Protein 5Y2D (pdb70)

CATH classification: 2.40.10.10 (+1 more: 2.40.10.10)

Secondary structure (DSSP, 8-state):
----S--SSS----THHHHHHHHTTEEE----S-----EEEE-SSSSEEEE-HHHHTT-SSEEEBPSSSS--EEEEEEEEETTTTEEEEEE--SSPPP-----TTT--TT-EEEEEE-----EEEEEEEEEEE---EEEE-S---TTTTTSEEEETTS-EEEEEE-----EEEEEHHHHHHHHHHHHHSSS---B-------STTSTT----SS---EETTEE--SSSSSTTHHHHS-SS-EE--------EE--B----/---/-----/--SS------/--------/--SS-------

Sequence (297 aa):
ERVSVPSKDDTIYSYHDSIKDSIKAVVNISERMERALGSGVIISKDGYIVTNNHVIDGADKIKVTIPGSNKEYSATLVGTDSESDLAVIRITKDNLPTIKFSDSNDISVGDLVFAIGNPFGESVTQGIVSALNKENFIQTDASINPGNSGGALIDSRGGLVGINTAIIGIGFAIPSNMVKDTVTQLIKTGKIERGYLSVEKDSPAKKAGILVWDLITEVNGKKVKNTNELRNLIGSMLPNQRVTLKVKERAFTLTLAERKAAAAAAAAAAKAAAAAAAAAAAAAAAAAAAAAAAAAA

B-factor: mean 49.02, std 20.79, range [11.75, 105.93]

Organism: Helicobacter pylori (strain ATCC 700392 / 26695) (NCBI:txid85962)

Solvent-accessible surface area: 16530 Å² total; per-residue (Å²): 217,88,98,103,83,60,107,140,146,74,79,110,144,75,68,129,83,47,7,41,112,8,8,32,0,0,0,2,0,34,126,106,199,67,174,22,39,2,0,0,0,0,32,30,31,101,0,6,0,1,0,0,5,78,3,15,98,80,36,114,89,21,36,0,17,13,45,53,92,90,93,64,11,94,17,77,67,42,9,46,37,41,89,9,29,9,3,3,0,81,0,112,70,89,120,10,47,53,25,72,149,2,59,19,84,99,7,62,98,40,40,43,0,6,0,0,0,1,50,53,69,76,32,60,29,84,4,69,0,32,35,71,55,121,74,29,68,1,43,0,72,0,65,28,52,87,17,0,0,0,0,0,0,1,18,47,126,4,0,7,0,0,0,0,5,16,112,143,117,105,3,41,0,1,10,8,40,47,2,51,100,20,8,90,55,10,88,82,55,60,50,19,28,26,5,36,66,55,52,72,101,75,60,14,22,64,152,40,43,94,70,73,179,87,56,36,86,18,7,53,68,58,90,18,106,44,74,31,86,39,154,47,28,8,21,74,36,106,20,72,55,73,6,44,30,19,24,170,71,109,75,19,57,8,35,120,57,147,121,131,70,65,107,144,79,80,56,86,101,50,143,82,84,20,75,92,107,144,169,99,109,64,73,83,95,156,72,59,114,101,79,81,70,92,62,52,135

Structure (mmCIF, N/CA/C/O backbone):
data_5Y2D
#
_entry.id   5Y2D
#
_cell.length_a   128.880
_cell.length_b   128.880
_cell.length_c   184.536
_cell.angle_alpha   90.000
_cell.angle_beta   90.000
_cell.angle_gamma   120.000
#
_symmetry.space_group_name_H-M   'H 3 2'
#
loop_
_entity.id
_entity.type
_entity.pdbx_description
1 polymer 'Periplasmic serine endoprotease DegP-like'
2 polymer UNK-UNK-UNK
3 polymer UNK-UNK-UNK-UNK-UNK
4 polymer UNK-UNK-K-UNK-UNK-UNK-UNK-UNK-UNK-UNK
5 polymer UNK-UNK-UNK-UNK-UNK-UNK-UNK-UNK
6 polymer UNK-UNK-UNK-UNK-UNK-UNK-UNK-UNK-UNK-UNK-UNK
#
loop_
_atom_site.group_PDB
_atom_site.id
_atom_site.type_symbol
_atom_site.label_atom_id
_atom_site.label_alt_id
_atom_site.label_comp_id
_atom_site.label_asym_id
_atom_site.label_entity_id
_atom_site.label_seq_id
_atom_site.pdbx_PDB_ins_code
_atom_site.Cartn_x
_atom_site.Cartn_y
_atom_site.Cartn_z
_atom_site.occupancy
_atom_site.B_iso_or_equiv
_atom_site.auth_seq_id
_atom_site.auth_comp_id
_atom_site.auth_asym_id
_atom_site.auth_atom_id
_atom_site.pdbx_PDB_model_num
ATOM 1 N N . GLU A 1 20 ? 69.63300 96.74200 54.82000 1.000 74.22490 30 GLU A N 1
ATOM 2 C CA . GLU A 1 20 ? 68.79700 96.49300 53.66900 1.000 73.83490 30 GLU A CA 1
ATOM 3 C C . GLU A 1 20 ? 67.81900 97.63300 53.45200 1.000 77.75490 30 GLU A C 1
ATOM 4 O O . GLU A 1 20 ? 67.57300 98.42200 54.35200 1.000 73.05490 30 GLU A O 1
ATOM 10 N N . ARG A 1 21 ? 67.30100 97.68200 52.22700 1.000 78.89877 31 ARG A N 1
ATOM 11 C CA . ARG A 1 21 ? 66.32000 98.61300 51.69300 1.000 71.81877 31 ARG A CA 1
ATOM 12 C C . ARG A 1 21 ? 66.71200 100.02600 51.67800 1.000 64.41877 31 ARG A C 1
ATOM 13 O O . ARG A 1 21 ? 67.44400 100.50000 50.86100 1.000 62.18877 31 ARG A O 1
ATOM 15 N N . VAL A 1 22 ? 66.17300 100.68800 52.64800 1.000 65.77306 32 VAL A N 1
ATOM 16 C CA . VAL A 1 22 ? 66.33200 102.14600 52.86500 1.000 64.63306 32 VAL A CA 1
ATOM 17 C C . VAL A 1 22 ? 65.03700 102.92500 53.08300 1.000 71.78306 32 VAL A C 1
ATOM 18 O O . VAL A 1 22 ? 64.23000 102.55000 53.94300 1.000 91.10306 32 VAL A O 1
ATOM 20 N N . SER A 1 23 ? 64.84000 103.99400 52.31100 1.000 64.63286 33 SER A N 1
ATOM 21 C CA . SER A 1 23 ? 63.79200 104.95800 52.62600 1.000 71.51286 33 SER A CA 1
ATOM 22 C C . SER A 1 23 ? 62.79400 105.29400 51.50500 1.000 60.25286 33 SER A C 1
ATOM 23 O O . SER A 1 23 ? 62.94100 104.88300 50.34400 1.000 49.44286 33 SER A O 1
ATOM 25 N N . VAL A 1 24 ? 61.77500 106.03900 51.93500 1.000 60.13073 34 VAL A N 1
ATOM 26 C CA . VAL A 1 24 ? 60.62800 106.57200 51.19400 1.000 61.93073 34 VAL A CA 1
ATOM 27 C C . VAL A 1 24 ? 59.69000 106.93600 52.35100 1.000 68.46073 34 VAL A C 1
ATOM 28 O O . VAL A 1 24 ? 59.87000 106.41700 53.46400 1.000 77.03073 34 VAL A O 1
ATOM 30 N N . PRO A 1 25 ? 58.71700 107.84200 52.13600 1.000 54.95603 35 PRO A N 1
ATOM 31 C CA . PRO A 1 25 ? 57.74500 107.97600 53.22900 1.000 51.97603 35 PRO A CA 1
ATOM 32 C C . PRO A 1 25 ? 56.84700 106.73600 53.29400 1.000 55.40603 35 PRO A C 1
ATOM 33 O O . PRO A 1 25 ? 56.34400 106.27500 52.26400 1.000 58.32603 35 PRO A O 1
ATOM 37 N N . SER A 1 26 ? 56.69100 106.19000 54.49800 1.000 58.85344 36 SER A N 1
ATOM 38 C CA . SER A 1 26 ? 56.01900 104.90400 54.70000 1.000 52.79344 36 SER A CA 1
ATOM 39 C C . SER A 1 26 ? 54.49500 105.01700 54.65000 1.000 52.06344 36 SER A C 1
ATOM 40 O O . SER A 1 26 ? 53.83800 104.22200 53.97100 1.000 53.15344 36 SER A O 1
ATOM 42 N N . LYS A 1 27 ? 53.91500 105.95500 55.35300 1.000 53.61916 37 LYS A N 1
ATOM 43 C CA . LYS A 1 27 ? 52.47100 105.97300 55.40300 1.000 57.77916 37 LYS A CA 1
ATOM 44 C C . LYS A 1 27 ? 51.77700 106.52900 54.20700 1.000 57.50916 37 LYS A C 1
ATOM 45 O O . LYS A 1 27 ? 52.40000 106.96500 53.30300 1.000 60.17916 37 LYS A O 1
ATOM 51 N N . ASP A 1 28 ? 50.46600 106.45700 54.21300 1.000 62.03039 38 ASP A N 1
ATOM 52 C CA . ASP A 1 28 ? 49.61700 106.96700 53.13800 1.000 60.10039 38 ASP A CA 1
ATOM 53 C C . ASP A 1 28 ? 49.19400 108.39500 53.45700 1.000 59.71039 38 ASP A C 1
ATOM 54 O O . ASP A 1 28 ? 48.33100 108.96200 52.77800 1.000 63.10039 38 ASP A O 1
ATOM 59 N N . ASP A 1 29 ? 49.80600 108.96300 54.50000 1.000 61.80896 39 ASP A N 1
ATOM 60 C CA . ASP A 1 29 ? 49.43300 110.27100 55.03900 1.000 67.32896 39 ASP A CA 1
ATOM 61 C C . ASP A 1 29 ? 49.65300 111.33900 53.97500 1.000 64.93896 39 ASP A C 1
ATOM 62 O O . ASP A 1 29 ? 48.71800 112.06900 53.62400 1.000 63.20896 39 ASP A O 1
ATOM 64 N N . THR A 1 30 ? 50.88700 111.40600 53.47100 1.000 56.29674 40 THR A N 1
ATOM 65 C CA . THR A 1 30 ? 51.25100 112.25600 52.33700 1.000 63.04674 40 THR A CA 1
ATOM 66 C C . THR A 1 30 ? 52.23700 111.45700 51.49300 1.000 55.56674 40 THR A C 1
ATOM 67 O O . THR A 1 30 ? 52.41100 110.26000 51.76500 1.000 51.09674 40 THR A O 1
ATOM 69 N N . ILE A 1 31 ? 52.84400 112.08200 50.47000 1.000 54.72364 41 ILE A N 1
ATOM 70 C CA . ILE A 1 31 ? 53.97800 111.46800 49.75700 1.000 51.56364 41 ILE A CA 1
ATOM 71 C C . ILE A 1 31 ? 54.94000 112.42600 49.03800 1.000 47.60364 41 ILE A C 1
ATOM 72 O O . ILE A 1 31 ? 54.56300 113.55500 48.76500 1.000 58.67364 41 ILE A O 1
ATOM 77 N N . TYR A 1 32 ? 56.15000 111.94000 48.71600 1.000 35.13652 42 TYR A N 1
ATOM 78 C CA . TYR A 1 32 ? 57.36900 112.76300 48.54400 1.000 36.30652 42 TYR A CA 1
ATOM 79 C C . TYR A 1 32 ? 57.30400 113.97000 47.58600 1.000 33.84652 42 TYR A C 1
ATOM 80 O O . TYR A 1 32 ? 58.27100 114.28500 46.90400 1.000 38.93652 42 TYR A O 1
ATOM 89 N N . SER A 1 33 ? 56.17800 114.66700 47.57000 1.000 37.59271 43 SER A N 1
ATOM 90 C CA . SER A 1 33 ? 55.97600 115.82200 46.70700 1.000 31.52271 43 SER A CA 1
ATOM 91 C C . SER A 1 33 ? 56.98000 116.89300 47.04500 1.000 29.37271 43 SER A C 1
ATOM 92 O O . SER A 1 33 ? 56.92100 117.51100 48.10800 1.000 38.15271 43 SER A O 1
ATOM 95 N N . TYR A 1 34 ? 57.92800 117.07900 46.13900 1.000 27.40660 44 TYR A N 1
ATOM 96 C CA . TYR A 1 34 ? 58.87200 118.18900 46.21400 1.000 34.57660 44 TYR A CA 1
ATOM 97 C C . TYR A 1 34 ? 58.11400 119.50400 46.09800 1.000 36.14660 44 TYR A C 1
ATOM 98 O O . TYR A 1 34 ? 58.66600 120.57800 46.35700 1.000 33.97660 44 TYR A O 1
ATOM 107 N N . HIS A 1 35 ? 56.84600 119.38600 45.69900 1.000 34.83365 45 HIS A N 1
ATOM 108 C CA . HIS A 1 35 ? 55.90900 120.48900 45.51700 1.000 31.06365 45 HIS A CA 1
ATOM 109 C C . HIS A 1 35 ? 56.06800 121.59000 46.55600 1.000 36.29365 45 HIS A C 1
ATOM 110 O O . HIS A 1 35 ? 56.03000 122.76600 46.20500 1.000 40.32365 45 HIS A O 1
ATOM 117 N N . ASP A 1 36 ? 56.26800 121.18800 47.81400 1.000 35.82291 46 ASP A N 1
ATOM 118 C CA . ASP A 1 36 ? 56.47000 122.10500 48.94000 1.000 36.88291 46 ASP A CA 1
ATOM 119 C C . ASP A 1 36 ? 57.65500 123.04600 48.70700 1.000 35.88291 46 ASP A C 1
ATOM 120 O O . ASP A 1 36 ? 57.52900 124.26100 48.85900 1.000 39.35291 46 ASP A O 1
ATOM 122 N N . SER A 1 37 ? 58.78600 122.48000 48.30100 1.000 32.98954 47 SER A N 1
ATOM 123 C CA . SER A 1 37 ? 60.00200 123.25300 48.05700 1.000 39.86954 47 SER A CA 1
ATOM 124 C C . SER A 1 37 ? 60.01700 123.93500 46.68500 1.000 45.49954 47 SER A C 1
ATOM 125 O O . SER A 1 37 ? 60.62900 124.99700 46.52700 1.000 45.44954 47 SER A O 1
ATOM 128 N N . ILE A 1 38 ? 59.34400 123.31800 45.70800 1.000 44.05336 48 ILE A N 1
ATOM 129 C CA . ILE A 1 38 ? 59.35000 123.77800 44.32300 1.000 35.63336 48 ILE A CA 1
ATOM 130 C C . ILE A 1 38 ? 58.46000 125.00200 44.12700 1.000 41.20336 48 ILE A C 1
ATOM 131 O O . ILE A 1 38 ? 58.94600 126.03300 43.67500 1.000 40.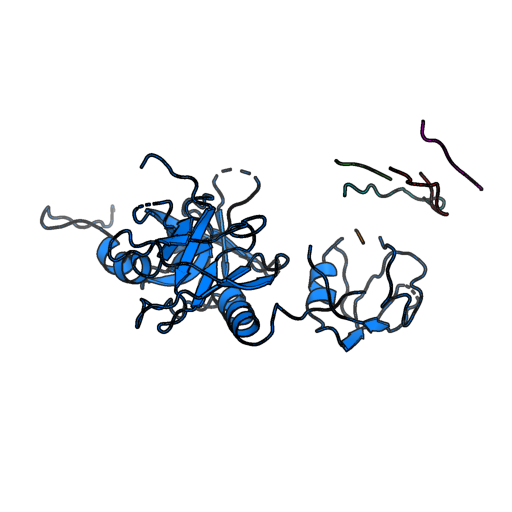85336 48 ILE A O 1
ATOM 133 N N . LYS A 1 39 ? 57.18500 124.89700 44.52300 1.000 46.92800 49 LYS A N 1
ATOM 134 C CA . LYS A 1 39 ? 56.11700 125.87600 44.19200 1.000 43.09800 49 LYS A CA 1
ATOM 135 C C . LYS A 1 39 ? 56.40400 127.30800 44.58500 1.000 39.98800 49 LYS A C 1
ATOM 136 O O . LYS A 1 39 ? 55.79400 128.23100 44.03600 1.000 41.22800 49 LYS A O 1
ATOM 138 N N . ASP A 1 40 ? 57.31600 127.48400 45.53800 1.000 39.07905 50 ASP A N 1
ATOM 139 C CA . ASP A 1 40 ? 57.83000 128.80100 45.87600 1.000 46.39905 50 ASP A CA 1
ATOM 140 C C . ASP A 1 40 ? 58.47800 129.42000 44.64300 1.000 43.17905 50 ASP A C 1
ATOM 141 O O . ASP A 1 40 ? 58.07600 130.50100 44.21300 1.000 42.40905 50 ASP A O 1
ATOM 146 N N . SER A 1 41 ? 59.43200 128.69800 44.05500 1.000 41.46134 51 SER A N 1
ATOM 147 C CA . SER A 1 41 ? 60.13600 129.15000 42.85000 1.000 41.28134 51 SER A CA 1
ATOM 148 C C . SER A 1 41 ? 59.39100 128.88700 41.54200 1.000 37.86134 51 SER A C 1
ATOM 149 O O . SER A 1 41 ? 59.71800 129.49900 40.52400 1.000 35.52134 51 SER A O 1
ATOM 152 N N . ILE A 1 42 ? 58.41600 127.97400 41.56300 1.000 41.56206 52 ILE A N 1
ATOM 153 C CA . ILE A 1 42 ? 57.56900 127.71900 40.38600 1.000 44.07206 52 ILE A CA 1
ATOM 154 C C . ILE A 1 42 ? 56.73600 128.98000 40.09400 1.000 49.54206 52 ILE A C 1
ATOM 155 O O . ILE A 1 42 ? 56.53700 129.36100 38.92900 1.000 48.21206 52 ILE A O 1
ATOM 157 N N . LYS A 1 43 ? 56.30600 129.64200 41.17200 1.000 45.59172 53 LYS A N 1
ATOM 158 C CA . LYS A 1 43 ? 55.65100 130.94000 41.11300 1.000 45.04172 53 LYS A CA 1
ATOM 159 C C . LYS A 1 43 ? 56.55100 131.99100 40.46400 1.000 37.55172 53 LYS A C 1
ATOM 160 O O . LYS A 1 43 ? 56.06100 132.94900 39.87700 1.000 36.54172 53 LYS A O 1
ATOM 162 N N . ALA A 1 44 ? 57.86300 131.79800 40.56900 1.000 34.94640 54 ALA A N 1
ATOM 163 C CA . ALA A 1 44 ? 58.82500 132.71400 39.97400 1.000 37.80640 54 ALA A CA 1
ATOM 164 C C . ALA A 1 44 ? 58.99000 132.48300 38.48800 1.000 37.53640 54 ALA A C 1
ATOM 165 O O . ALA A 1 44 ? 59.48700 133.35900 37.77800 1.000 38.02640 54 ALA A O 1
ATOM 167 N N . VAL A 1 45 ? 58.57100 131.30900 38.01800 1.000 37.23401 55 VAL A N 1
ATOM 168 C CA . VAL A 1 45 ? 58.72700 130.94900 36.60800 1.000 33.98401 55 VAL A CA 1
ATOM 169 C C . VAL A 1 45 ? 57.50700 131.38100 35.79700 1.000 35.63401 55 VAL A C 1
ATOM 170 O O . VAL A 1 45 ? 56.38100 130.94400 36.07000 1.000 36.47401 55 VAL A O 1
ATOM 174 N N . VAL A 1 46 ? 57.76000 132.24300 34.80900 1.000 32.83967 56 VAL A N 1
ATOM 175 C CA . VAL A 1 46 ? 56.72400 132.79900 33.93400 1.000 34.68967 56 VAL A CA 1
ATOM 176 C C . VAL A 1 46 ? 56.81600 132.35000 32.48600 1.000 34.99967 56 VAL A C 1
ATOM 177 O O . VAL A 1 46 ? 57.91000 132.24100 31.92200 1.000 31.19967 56 VAL A O 1
ATOM 181 N N . ASN A 1 47 ? 55.64600 132.11800 31.89100 1.000 38.74455 57 ASN A N 1
ATOM 182 C CA . ASN A 1 47 ? 55.51700 131.93600 30.44400 1.000 37.57455 57 ASN A CA 1
ATOM 183 C C . ASN A 1 47 ? 55.78800 133.26600 29.77300 1.000 40.82455 57 ASN A C 1
ATOM 184 O O . ASN A 1 47 ? 55.44700 134.31400 30.32200 1.000 48.44455 57 ASN A O 1
ATOM 189 N N . ILE A 1 48 ? 56.41000 133.23100 28.60000 1.000 32.24813 58 ILE A N 1
ATOM 190 C CA . ILE A 1 48 ? 56.71500 134.46600 27.89100 1.000 34.27813 58 ILE A CA 1
ATOM 191 C C . ILE A 1 48 ? 56.38800 134.33700 26.39200 1.000 36.42813 58 ILE A C 1
ATOM 192 O O . ILE A 1 48 ? 57.27100 134.41300 25.54100 1.0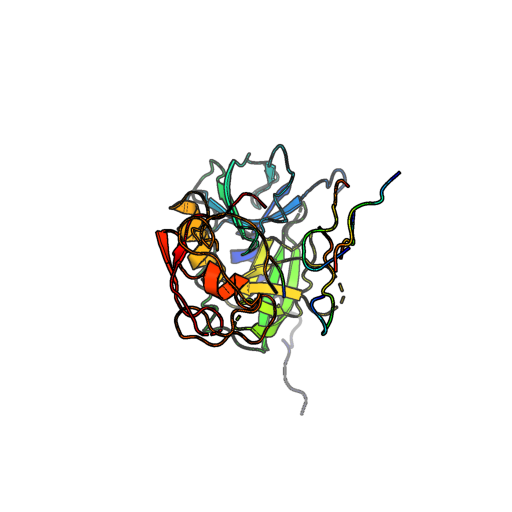00 40.14813 58 ILE A O 1
ATOM 197 N N . SER A 1 49 ? 55.10000 134.15500 26.08500 1.000 35.62972 59 SER A N 1
ATOM 198 C CA . SER A 1 49 ? 54.62400 133.91200 24.70600 1.000 36.93972 59 SER A CA 1
ATOM 199 C C . SER A 1 49 ? 54.94900 135.00700 23.67900 1.000 40.65972 59 SER A C 1
ATOM 200 O O . SER A 1 49 ? 55.20000 136.16700 24.02700 1.000 35.51972 59 SER A O 1
ATOM 202 N N . GLU A 1 83 ? 45.11100 123.65100 26.19500 1.000 52.16736 93 GLU A N 1
ATOM 203 C CA . GLU A 1 83 ? 46.30500 124.46900 26.01200 1.000 52.51736 93 GLU A CA 1
ATOM 204 C C . GLU A 1 83 ? 46.48800 124.94800 24.55900 1.000 65.55736 93 GLU A C 1
ATOM 205 O O . GLU A 1 83 ? 47.59800 125.33100 24.16400 1.000 66.88736 93 GLU A O 1
ATOM 207 N N . ARG A 1 84 ? 45.39900 124.94100 23.77700 1.000 66.82714 94 ARG A N 1
ATOM 208 C CA . ARG A 1 84 ? 45.41000 125.38900 22.37000 1.000 61.50714 94 ARG A CA 1
ATOM 209 C C . ARG A 1 84 ? 45.67100 126.89200 22.27700 1.000 61.77714 94 ARG A C 1
ATOM 210 O O . ARG A 1 84 ? 45.34500 127.63100 23.21000 1.000 64.18714 94 ARG A O 1
ATOM 212 N N . MET A 1 85 ? 46.23600 127.32300 21.14400 1.000 68.59686 95 MET A N 1
ATOM 213 C CA . MET A 1 85 ? 46.91500 128.63800 20.97800 1.000 74.11686 95 MET A CA 1
ATOM 214 C C . MET A 1 85 ? 48.12900 128.74200 21.91800 1.000 66.18686 95 MET A C 1
ATOM 215 O O . MET A 1 85 ? 48.24000 129.63300 22.77400 1.000 54.47686 95 MET A O 1
ATOM 220 N N . GLU A 1 86 ? 49.02500 127.78000 21.74500 1.000 64.01440 96 GLU A N 1
ATOM 221 C CA . GLU A 1 86 ? 50.30600 127.78400 22.40600 1.000 47.96440 96 GLU A CA 1
ATOM 222 C C . GLU A 1 86 ? 51.36200 128.13500 21.37200 1.000 40.61440 96 GLU A C 1
ATOM 223 O O . GLU A 1 86 ? 52.15800 127.29800 20.96300 1.000 33.63440 96 GLU A O 1
ATOM 225 N N . ARG A 1 87 ? 51.31400 129.37300 20.89800 1.000 47.08310 97 ARG A N 1
ATOM 226 C CA . ARG A 1 87 ? 52.50400 129.99100 20.33500 1.000 48.29310 97 ARG A CA 1
ATOM 227 C C . ARG A 1 87 ? 53.12700 130.81600 21.46300 1.000 48.44310 97 ARG A C 1
ATOM 228 O O . ARG A 1 87 ? 52.98200 132.04800 21.56700 1.000 37.21310 97 ARG A O 1
ATOM 236 N N . ALA A 1 88 ? 53.76700 130.06400 22.34700 1.000 51.65733 98 ALA A N 1
ATOM 237 C CA . ALA A 1 88 ? 54.59500 130.60400 23.38700 1.000 45.21733 98 ALA A CA 1
ATOM 238 C C . ALA A 1 88 ? 56.03300 130.30300 23.01900 1.000 45.52733 98 ALA A C 1
ATOM 239 O O . ALA A 1 88 ? 56.32300 129.30800 22.34000 1.000 51.77733 98 ALA A O 1
ATOM 241 N N . LEU A 1 89 ? 56.92100 131.18400 23.46200 1.000 36.51532 99 LEU A N 1
ATOM 242 C CA . LEU A 1 89 ? 58.31700 131.15300 23.06300 1.000 36.54532 99 LEU A CA 1
ATOM 243 C C . LEU A 1 89 ? 59.10800 130.17600 23.92800 1.000 37.99532 99 LEU A C 1
ATOM 244 O O . LEU A 1 89 ? 59.98300 129.43400 23.44200 1.000 36.08532 99 LEU A O 1
ATOM 249 N N . GLY A 1 90 ? 58.76400 130.18400 25.21200 1.000 32.80340 100 GLY A N 1
ATOM 250 C CA . GLY A 1 90 ? 59.42300 129.39400 26.23500 1.000 28.84340 100 GLY A CA 1
ATOM 251 C C . GLY A 1 90 ? 59.12900 130.0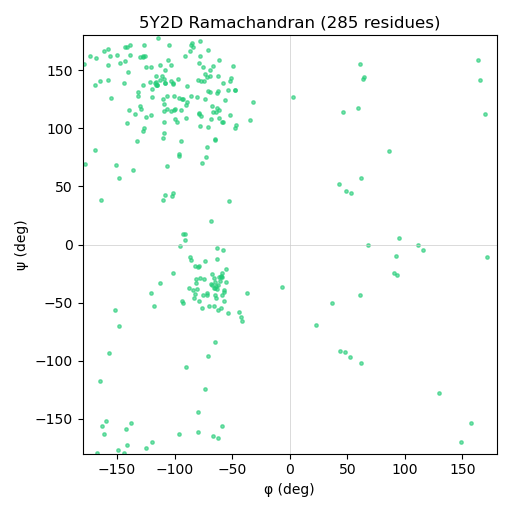9600 27.53500 1.000 26.37340 100 GLY A C 1
ATOM 252 O O . GLY A 1 90 ? 58.11900 130.80700 27.64600 1.000 28.46340 100 GLY A O 1
ATOM 253 N N . SER A 1 91 ? 60.02200 129.92200 28.50300 1.000 23.32833 101 SER A N 1
ATOM 254 C CA . SER A 1 91 ? 59.82600 130.46900 29.84200 1.000 23.65833 101 SER A CA 1
ATOM 255 C C . SER A 1 91 ? 60.83100 131.53500 30.22400 1.000 26.91833 101 SER A C 1
ATOM 256 O O . SER A 1 91 ? 61.74200 131.86100 29.46400 1.000 26.46833 101 SER A O 1
ATOM 259 N N . GLY A 1 92 ? 60.62600 132.07700 31.41900 1.000 29.71714 102 GLY A N 1
ATOM 260 C CA . GLY A 1 92 ? 61.49500 133.07200 32.02000 1.000 26.64714 102 GLY A CA 1
ATOM 261 C C . GLY A 1 92 ? 61.29700 133.06700 33.52300 1.000 28.33714 102 GLY A C 1
ATOM 262 O O . GLY A 1 92 ? 60.24200 132.66800 34.03300 1.000 31.74714 102 GLY A O 1
ATOM 263 N N . VAL A 1 93 ? 62.31700 133.49200 34.24900 1.000 28.72617 103 VAL A N 1
ATOM 264 C CA . VAL A 1 93 ? 62.18600 133.60500 35.68900 1.000 34.22617 103 VAL A CA 1
ATOM 265 C C . VAL A 1 93 ? 62.18500 135.06300 36.05200 1.000 42.11617 103 VAL A C 1
ATOM 266 O O . VAL A 1 93 ? 63.10800 135.80800 35.69100 1.000 42.85617 103 VAL A O 1
ATOM 270 N N . ILE A 1 94 ? 61.13600 135.45900 36.76900 1.000 44.89218 104 ILE A N 1
ATOM 271 C CA . ILE A 1 94 ? 61.11200 136.74400 37.42700 1.000 41.52218 104 ILE A CA 1
ATOM 272 C C . ILE A 1 94 ? 62.22700 136.70200 38.46000 1.000 44.27218 104 ILE A C 1
ATOM 273 O O . ILE A 1 94 ? 62.19300 135.89600 39.40000 1.000 45.88218 104 ILE A O 1
ATOM 278 N N . ILE A 1 95 ? 63.23600 137.53900 38.21900 1.000 43.27138 105 ILE A N 1
ATOM 279 C CA . ILE A 1 95 ? 64.42600 137.66500 39.06600 1.000 48.79138 105 ILE A CA 1
ATOM 280 C C . ILE A 1 95 ? 64.26800 138.78800 40.10000 1.000 54.87138 105 ILE A C 1
ATOM 281 O O . ILE A 1 95 ? 64.51800 138.59200 41.30100 1.000 50.82138 105 ILE A O 1
ATOM 286 N N . SER A 1 96 ? 63.83700 139.95300 39.61800 1.000 56.47410 106 SER A N 1
ATOM 287 C CA . SER A 1 96 ? 63.52400 141.10100 40.45300 1.000 58.32410 106 SER A CA 1
ATOM 288 C C . SER A 1 96 ? 62.15400 140.91000 41.06600 1.000 63.63410 106 SER A C 1
ATOM 289 O O . SER A 1 96 ? 61.23800 140.40400 40.41100 1.000 64.85410 106 SER A O 1
ATOM 292 N N . LYS A 1 97 ? 62.01800 141.32400 42.32500 1.000 70.64712 107 LYS A N 1
ATOM 293 C CA . LYS A 1 97 ? 60.70600 141.48900 42.95300 1.000 69.71712 107 LYS A CA 1
ATOM 294 C C . LYS A 1 97 ? 59.91100 142.55600 42.18900 1.000 68.96712 107 LYS A C 1
ATOM 295 O O . LYS A 1 97 ? 58.70300 142.43900 42.01000 1.000 61.79712 107 LYS A O 1
ATOM 297 N N . ASP A 1 98 ? 60.63600 143.55800 41.69200 1.000 74.89080 108 ASP A N 1
ATOM 298 C CA . ASP A 1 98 ? 60.06400 144.75300 41.07500 1.000 80.14080 108 ASP A CA 1
ATOM 299 C C . ASP A 1 98 ? 59.51000 144.54800 39.65200 1.000 73.22080 108 ASP A C 1
ATOM 300 O O . ASP A 1 98 ? 58.41700 145.04600 39.34500 1.000 71.48080 108 ASP A O 1
ATOM 305 N N . GLY A 1 99 ? 60.23900 143.82300 38.79500 1.000 71.71199 109 GLY A N 1
ATOM 306 C CA . GLY A 1 99 ? 59.71400 143.49300 37.45600 1.000 70.77199 109 GLY A CA 1
ATOM 307 C C . GLY A 1 99 ? 60.57800 142.83600 36.38600 1.000 61.85199 109 GLY A C 1
ATOM 308 O O . GLY A 1 99 ? 60.04700 142.39600 35.35500 1.000 45.86199 109 GLY A O 1
ATOM 309 N N . TYR A 1 100 ? 61.89400 142.76800 36.61000 1.000 64.47095 110 TYR A N 1
ATOM 310 C CA . TYR A 1 100 ? 62.81700 142.20700 35.61400 1.000 54.54095 110 TYR A CA 1
ATOM 311 C C . TYR A 1 100 ? 62.76200 140.67800 35.59600 1.000 50.43095 110 TYR A C 1
ATOM 312 O O . TYR A 1 100 ? 62.63800 140.04900 36.64400 1.000 52.02095 110 TYR A O 1
ATOM 314 N N . ILE A 1 101 ? 62.83600 140.09700 34.40200 1.000 40.51200 111 ILE A N 1
ATOM 315 C CA . ILE A 1 101 ? 62.68900 138.65200 34.20400 1.000 38.23200 111 ILE A CA 1
ATOM 316 C C . ILE A 1 101 ? 63.83700 138.10800 33.34400 1.000 39.90200 111 ILE A C 1
ATOM 317 O O . ILE A 1 101 ? 63.99800 138.52200 32.19000 1.000 41.96200 111 ILE A O 1
ATOM 322 N N . VAL A 1 102 ? 64.62600 137.18500 33.90800 1.000 43.32229 112 VAL A N 1
ATOM 323 C CA . VAL A 1 102 ? 65.66400 136.45700 33.16200 1.000 33.82229 112 VAL A CA 1
ATOM 324 C C . VAL A 1 102 ? 65.02900 135.39700 32.28700 1.000 34.17229 112 VAL A C 1
ATOM 325 O O . VAL A 1 102 ? 63.94400 134.89600 32.59400 1.000 34.07229 112 VAL A O 1
ATOM 327 N N . THR A 1 103 ? 65.71000 135.07200 31.19300 1.000 30.79012 113 THR A N 1
ATOM 328 C CA . THR A 1 103 ? 65.31000 134.00500 30.26100 1.000 33.32012 113 THR A CA 1
ATOM 329 C C . THR A 1 103 ? 66.49500 133.75700 29.33900 1.000 32.54012 113 THR A C 1
ATOM 330 O O . THR A 1 103 ? 67.52500 134.39400 29.50900 1.000 38.83012 113 THR A O 1
ATOM 334 N N . ASN A 1 104 ? 66.36500 132.83400 28.38800 1.000 32.73267 114 ASN A N 1
ATOM 335 C CA . ASN A 1 104 ? 67.36200 132.70200 27.32200 1.000 38.31267 114 ASN A CA 1
ATOM 336 C C . ASN A 1 104 ? 67.12400 133.78800 26.29100 1.000 39.57267 114 ASN A C 1
ATOM 337 O O . ASN A 1 104 ? 66.00400 134.28800 26.16100 1.000 37.81267 114 ASN A O 1
ATOM 342 N N . ASN A 1 105 ? 68.17300 134.13900 25.54700 1.000 38.92433 115 ASN A N 1
ATOM 343 C CA . ASN A 1 105 ? 68.00900 134.99400 24.37900 1.000 35.67433 115 ASN A CA 1
ATOM 344 C C . ASN A 1 105 ? 67.24400 134.24800 23.29600 1.000 36.31433 115 ASN A C 1
ATOM 345 O O . ASN A 1 105 ? 66.46100 134.86200 22.57200 1.000 38.73433 115 ASN A O 1
ATOM 349 N N . HIS A 1 106 ? 67.45200 132.93200 23.19700 1.000 32.37174 116 HIS A N 1
ATOM 350 C CA . HIS A 1 106 ? 66.83200 132.15700 22.12800 1.000 31.94174 116 HIS A CA 1
ATOM 351 C C . HIS A 1 106 ? 65.33100 132.10200 22.30400 1.000 35.04174 116 HIS A C 1
ATOM 352 O O . HIS A 1 106 ? 64.59700 131.93300 21.33000 1.000 39.85174 116 HIS A O 1
ATOM 359 N N . VAL A 1 107 ? 64.89100 132.26000 23.55000 1.000 31.03633 117 VAL A N 1
ATOM 360 C CA . VAL A 1 107 ? 63.46100 132.34100 23.87200 1.000 32.07633 117 VAL A CA 1
ATOM 361 C C . VAL A 1 107 ? 62.84400 133.59300 23.23000 1.000 33.67633 117 VAL A C 1
ATOM 362 O O . VAL A 1 107 ? 61.72200 133.54800 22.74800 1.000 36.09633 117 VAL A O 1
ATOM 366 N N . ILE A 1 108 ? 63.60600 134.68400 23.17900 1.000 37.55761 118 ILE A N 1
ATOM 367 C CA . ILE A 1 108 ? 63.10100 135.97800 22.70100 1.000 37.63761 118 ILE A CA 1
ATOM 368 C C . ILE A 1 108 ? 63.48500 136.34700 21.26700 1.000 39.47761 118 ILE A C 1
ATOM 369 O O . ILE A 1 108 ? 62.79400 137.14600 20.63900 1.000 47.21761 118 ILE A O 1
ATOM 374 N N . ASP A 1 109 ? 64.58600 135.79500 20.75700 1.000 38.31202 119 ASP A N 1
ATOM 375 C CA . ASP A 1 109 ? 65.13300 136.26400 19.48400 1.000 43.87202 119 ASP A CA 1
ATOM 376 C C . ASP A 1 109 ? 64.16000 136.04400 18.33000 1.000 51.14202 119 ASP A C 1
ATOM 377 O O . ASP A 1 109 ? 63.56300 134.96500 18.20000 1.000 55.53202 119 ASP A O 1
ATOM 382 N N . GLY A 1 110 ? 63.97600 137.09800 17.53300 1.000 52.05320 120 GLY A N 1
ATOM 383 C CA . GLY A 1 110 ? 63.02600 137.09900 16.41900 1.000 60.65320 120 GLY A CA 1
ATOM 384 C C . GLY A 1 110 ? 61.64600 137.63400 16.76600 1.000 59.66320 120 GLY A C 1
ATOM 385 O O . GLY A 1 110 ? 60.93700 138.14500 15.88000 1.000 62.19320 120 GLY A O 1
ATOM 386 N N . ALA A 1 111 ? 61.27300 137.52200 18.04800 1.000 50.51590 121 ALA A N 1
ATOM 387 C CA . ALA A 1 111 ? 59.93500 137.87700 18.52900 1.000 47.12590 121 ALA A CA 1
ATOM 388 C C . ALA A 1 111 ? 59.66300 139.36800 18.43800 1.000 51.22590 121 ALA A C 1
ATOM 389 O O . ALA A 1 111 ? 60.36700 140.18100 19.05200 1.000 48.19590 121 ALA A O 1
ATOM 391 N N . ASP A 1 112 ? 58.63800 139.69700 17.65100 1.000 68.90462 122 ASP A N 1
ATOM 392 C CA . ASP A 1 112 ? 58.23800 141.08000 17.35500 1.000 76.62462 122 ASP A CA 1
ATOM 393 C C . ASP A 1 112 ? 57.41900 141.72400 18.47800 1.000 72.31462 122 ASP A C 1
ATOM 394 O O . ASP A 1 112 ? 57.32200 142.95400 18.54200 1.000 75.26462 122 ASP A O 1
ATOM 396 N N . LYS A 1 113 ? 56.84100 140.88800 19.34600 1.000 63.67755 123 LYS A N 1
ATOM 397 C CA . LYS A 1 113 ? 56.08200 141.32800 20.52400 1.000 60.02755 123 LYS A CA 1
ATOM 398 C C . LYS A 1 113 ? 56.07600 140.25200 21.62200 1.000 57.32755 123 LYS A C 1
ATOM 399 O O . LYS A 1 113 ? 55.69900 139.09800 21.36900 1.000 59.47755 123 LYS A O 1
ATOM 401 N N . ILE A 1 114 ? 56.48800 140.63300 22.83300 1.000 48.95583 124 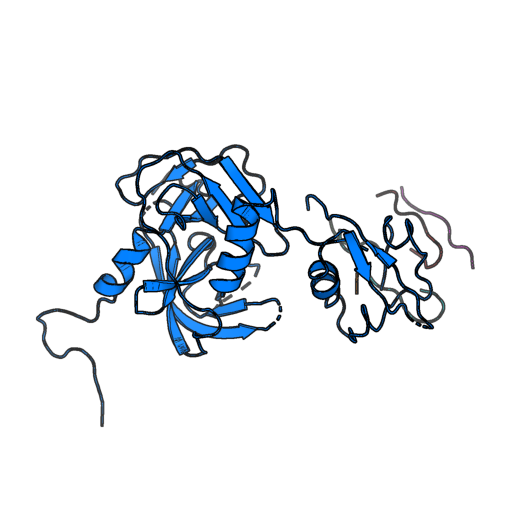ILE A N 1
ATOM 402 C CA . ILE A 1 114 ? 56.57400 139.68500 23.95500 1.000 46.63583 124 ILE A CA 1
ATOM 403 C C . ILE A 1 114 ? 55.47100 139.89400 24.99300 1.000 47.14583 124 ILE A C 1
ATOM 404 O O . ILE A 1 114 ? 55.39200 140.94600 25.64200 1.000 48.24583 124 ILE A O 1
ATOM 409 N N . LYS A 1 115 ? 54.63100 138.87300 25.14200 1.000 43.59821 125 LYS A N 1
ATOM 410 C CA . LYS A 1 115 ? 53.62300 138.84000 26.18900 1.000 41.52821 125 LYS A CA 1
ATOM 411 C C . LYS A 1 115 ? 54.02400 137.80100 27.23000 1.000 39.71821 125 LYS A C 1
ATOM 412 O O . LYS A 1 115 ? 54.19300 136.62000 26.90700 1.000 40.62821 125 LYS A O 1
ATOM 414 N N . VAL A 1 116 ? 54.18400 138.25900 28.47200 1.000 38.30569 126 VAL A N 1
ATOM 415 C CA . VAL A 1 116 ? 54.62100 137.42400 29.59600 1.000 34.22569 126 VAL A CA 1
ATOM 416 C C . VAL A 1 116 ? 53.42900 137.00800 30.44600 1.000 36.94569 126 VAL A C 1
ATOM 417 O O . VAL A 1 116 ? 52.76200 137.84500 31.04800 1.000 45.43569 126 VAL A O 1
ATOM 421 N N . THR A 1 117 ? 53.17300 135.70700 30.48300 1.000 33.42199 127 THR A N 1
ATOM 422 C CA . THR A 1 117 ? 52.07200 135.14700 31.24800 1.000 38.14199 127 THR A CA 1
ATOM 423 C C . THR A 1 117 ? 52.58700 134.74400 32.63300 1.000 39.40199 127 THR A C 1
ATOM 424 O O . THR A 1 117 ? 53.55800 133.98600 32.76300 1.000 38.66199 127 THR A O 1
ATOM 428 N N . ILE A 1 118 ? 51.92600 135.27000 33.65900 1.000 42.92550 128 ILE A N 1
ATOM 429 C CA . ILE A 1 118 ? 52.32700 135.08500 35.05700 1.000 46.12550 128 ILE A CA 1
ATOM 430 C C . ILE A 1 118 ? 51.67300 133.86600 35.73400 1.000 55.47550 128 ILE A C 1
ATOM 431 O O . ILE A 1 118 ? 50.67600 133.34100 35.21700 1.000 57.80550 128 ILE A O 1
ATOM 436 N N . PRO A 1 119 ? 52.23900 133.40100 36.88000 1.000 50.06411 129 PRO A N 1
ATOM 437 C CA . PRO A 1 119 ? 51.64100 132.31900 37.68300 1.000 51.00411 129 PRO A CA 1
ATOM 438 C C . PRO A 1 119 ? 50.38600 132.67700 38.50100 1.000 48.39411 129 PRO A C 1
ATOM 439 O O . PRO A 1 119 ? 49.70500 131.76600 38.97800 1.000 53.04411 129 PRO A O 1
ATOM 443 N N . GLY A 1 120 ? 50.09400 133.96800 38.66600 1.000 51.62354 130 GLY A N 1
ATOM 444 C CA . GLY A 1 120 ? 48.87000 134.41700 39.34300 1.000 54.31354 130 GLY A CA 1
ATOM 445 C C . GLY A 1 120 ? 47.75300 134.74800 38.33900 1.000 56.67354 130 GLY A C 1
ATOM 446 O O . GLY A 1 120 ? 47.48900 135.92000 38.04700 1.000 62.54354 130 GLY A O 1
ATOM 447 N N . SER A 1 121 ? 47.10400 133.69400 37.83100 1.000 63.31003 131 SER A N 1
ATOM 448 C CA . SER A 1 121 ? 46.15200 133.73300 36.69200 1.000 67.67003 131 SER A CA 1
ATOM 449 C C . SER A 1 121 ? 46.75600 134.22400 35.36200 1.000 72.58003 131 SER A C 1
ATOM 450 O O . SER A 1 121 ? 47.73700 134.98300 35.34500 1.000 65.19003 131 SER A O 1
ATOM 453 N N . ASN A 1 122 ? 46.14000 133.80000 34.25600 1.000 79.10998 132 ASN A N 1
ATOM 454 C CA . ASN A 1 122 ? 46.66600 134.05800 32.90500 1.000 79.86998 132 ASN A CA 1
ATOM 455 C C . ASN A 1 122 ? 46.43700 135.50200 32.40500 1.000 75.11998 132 ASN A C 1
ATOM 456 O O . ASN A 1 122 ? 45.63600 135.74700 31.49100 1.000 79.01998 132 ASN A O 1
ATOM 458 N N . LYS A 1 123 ? 47.15900 136.44400 33.01800 1.000 62.30380 133 LYS A N 1
ATOM 459 C CA . LYS A 1 123 ? 47.10300 137.85500 32.64600 1.000 56.34380 133 LYS A CA 1
ATOM 460 C C . LYS A 1 123 ? 48.41500 138.25300 31.95000 1.000 53.06380 133 LYS A C 1
ATOM 461 O O . LYS A 1 123 ? 49.41600 138.57300 32.60800 1.000 54.83380 133 LYS A O 1
ATOM 467 N N . GLU A 1 124 ? 48.39000 138.22400 30.61400 1.000 53.65754 134 GLU A N 1
ATOM 468 C CA . GLU A 1 124 ? 49.58200 138.43500 29.77200 1.000 46.38754 134 GLU A CA 1
ATOM 469 C C . GLU A 1 124 ? 50.17800 139.85300 29.88000 1.000 41.70754 134 GLU A C 1
ATOM 470 O O . GLU A 1 124 ? 49.79800 140.76800 29.13700 1.000 47.60754 134 GLU A O 1
ATOM 472 N N . TYR A 1 125 ? 51.10100 140.01800 30.82400 1.000 33.73233 135 TYR A N 1
ATOM 473 C CA . TYR A 1 125 ? 51.78900 141.28300 31.03700 1.000 39.52233 135 TYR A CA 1
ATOM 474 C C . TYR A 1 125 ? 52.80100 141.51100 29.91900 1.000 43.51233 135 TYR A C 1
ATOM 475 O O . TYR A 1 125 ? 53.63200 140.64800 29.67000 1.000 49.03233 135 TYR A O 1
ATOM 477 N N . SER A 1 126 ? 52.71000 142.65400 29.23000 1.000 44.96995 136 SER A N 1
ATOM 478 C CA . SER A 1 126 ? 53.57600 142.93200 28.06400 1.000 46.13995 136 SER A CA 1
ATOM 479 C C . SER A 1 126 ? 55.00200 143.26300 28.49000 1.000 47.81995 136 SER A C 1
ATOM 480 O O . SER A 1 126 ? 55.21300 143.96000 29.48800 1.000 51.07995 136 SER A O 1
ATOM 483 N N . ALA A 1 127 ? 55.96900 142.76500 27.72400 1.000 48.24645 137 ALA A N 1
ATOM 484 C CA . ALA A 1 127 ? 57.37500 142.87900 28.10200 1.000 50.78645 137 ALA A CA 1
ATOM 485 C C . ALA A 1 127 ? 58.25900 143.59500 27.09400 1.000 48.02645 137 ALA A C 1
ATOM 486 O O . ALA A 1 127 ? 58.12400 143.40900 25.87700 1.000 48.99645 137 ALA A O 1
ATOM 488 N N . THR A 1 128 ? 59.16500 144.40900 27.62900 1.000 41.46947 138 THR A N 1
ATOM 489 C CA . THR A 1 128 ? 60.21400 145.04400 26.83900 1.000 49.83947 138 THR A CA 1
ATOM 490 C C . THR A 1 128 ? 61.55800 144.40200 27.18400 1.000 52.01947 138 THR A C 1
ATOM 491 O O . THR A 1 128 ? 61.84300 144.09800 28.35500 1.000 49.88947 138 THR A O 1
ATOM 494 N N . LEU A 1 129 ? 62.37100 144.18300 26.15100 1.000 51.68891 139 LEU A N 1
ATOM 495 C CA . LEU A 1 129 ? 63.67700 143.55200 26.30500 1.000 46.46891 139 LEU A CA 1
ATOM 496 C C . LEU A 1 129 ? 64.63100 144.46800 27.05700 1.000 41.83891 139 LEU A C 1
ATOM 497 O O . LEU A 1 129 ? 65.07000 145.48800 26.53400 1.000 47.62891 139 LEU A O 1
ATOM 499 N N . VAL A 1 130 ? 64.92200 144.10300 28.29800 1.000 38.68856 140 VAL A N 1
ATOM 500 C CA . VAL A 1 130 ? 65.96200 144.75700 29.09100 1.000 42.78856 140 VAL A CA 1
ATOM 501 C C . VAL A 1 130 ? 67.35900 144.53300 28.46500 1.000 44.84856 140 VAL A C 1
ATOM 502 O O . VAL A 1 130 ? 68.21900 145.41600 28.54400 1.000 49.51856 140 VAL A O 1
ATOM 506 N N . GLY A 1 131 ? 67.58000 143.38400 27.82300 1.000 49.10180 141 GLY A N 1
ATOM 507 C CA . GLY A 1 131 ? 68.85700 143.14100 27.13500 1.000 53.11180 141 GLY A CA 1
ATOM 508 C C . GLY A 1 131 ? 69.14500 141.70400 26.74900 1.000 46.43180 141 GLY A C 1
ATOM 509 O O . GLY A 1 131 ? 68.86700 140.78400 27.51500 1.000 41.46180 141 GLY A O 1
ATOM 510 N N . THR A 1 132 ? 69.74000 141.53100 25.56900 1.000 46.12216 142 THR A N 1
ATOM 511 C CA . THR A 1 132 ? 69.91500 140.22200 24.94600 1.000 45.78216 142 THR A CA 1
ATOM 512 C C . THR A 1 132 ? 71.36600 139.94100 24.52600 1.000 55.32216 142 THR A C 1
ATOM 513 O O . THR A 1 132 ? 71.81200 140.39400 23.45600 1.000 49.69216 142 THR A O 1
ATOM 515 N N . ASP A 1 133 ? 72.09800 139.21300 25.38100 1.000 50.93421 143 ASP A N 1
ATOM 516 C CA . ASP A 1 133 ? 73.40200 138.64500 25.01700 1.000 49.41421 143 ASP A CA 1
ATOM 517 C C . ASP A 1 133 ? 73.22300 137.17400 24.65900 1.000 45.28421 143 ASP A C 1
ATOM 518 O O . ASP A 1 133 ? 72.97700 136.33900 25.53800 1.000 40.61421 143 ASP A O 1
ATOM 523 N N . SER A 1 134 ? 73.34600 136.88100 23.36400 1.000 44.62425 144 SER A N 1
ATOM 524 C CA . SER A 1 134 ? 73.19600 135.52900 22.82700 1.000 45.53425 144 SER A CA 1
ATOM 525 C C . SER A 1 134 ? 74.39700 134.62700 23.12800 1.000 48.38425 144 SER A C 1
ATOM 526 O O . SER A 1 134 ? 74.24400 133.40600 23.24500 1.000 42.17425 144 SER A O 1
ATOM 529 N N . GLU A 1 135 ? 75.58500 135.23100 23.23300 1.000 49.62772 145 GLU A N 1
ATOM 530 C CA . GLU A 1 135 ? 76.82000 134.50800 23.58100 1.000 45.85772 145 GLU A CA 1
ATOM 531 C C . GLU A 1 135 ? 76.65900 133.79800 24.92400 1.000 49.55772 145 GLU A C 1
ATOM 532 O O . GLU A 1 135 ? 77.12100 132.66200 25.09200 1.000 60.28772 145 GLU A O 1
ATOM 534 N N . SER A 1 136 ? 75.98500 134.47200 25.85800 1.000 43.99743 146 SER A N 1
ATOM 535 C CA . SER A 1 136 ? 75.61400 133.90700 27.14900 1.000 41.50743 146 SER A CA 1
ATOM 536 C C . SER A 1 136 ? 74.29300 133.14700 27.06100 1.000 38.60743 146 SER A C 1
ATOM 537 O O . SER A 1 136 ? 73.93800 132.38500 27.96600 1.000 37.86743 146 SER A O 1
ATOM 540 N N . ASP A 1 137 ? 73.59200 133.36000 25.94800 1.000 34.99433 147 ASP A N 1
ATOM 541 C CA . ASP A 1 137 ? 72.17300 132.99400 25.76300 1.000 33.80433 147 ASP A CA 1
ATOM 542 C C . ASP A 1 137 ? 71.28200 133.31800 26.95500 1.000 30.40433 147 ASP A C 1
ATOM 543 O O . ASP A 1 137 ? 70.56100 132.46900 27.47700 1.000 25.18433 147 ASP A O 1
ATOM 548 N N . LEU A 1 138 ? 71.37800 134.56700 27.37800 1.000 38.93637 148 LEU A N 1
ATOM 549 C CA . LEU A 1 138 ? 70.45600 135.12400 28.34300 1.000 34.81637 148 LEU A CA 1
ATOM 550 C C . LEU A 1 138 ? 69.81500 136.40900 27.83600 1.000 31.11637 148 LEU A C 1
ATOM 551 O O . LEU A 1 138 ? 70.29100 137.04600 26.89200 1.000 30.74637 148 LEU A O 1
ATOM 556 N N . ALA A 1 139 ? 68.71300 136.76100 28.47800 1.000 29.35406 149 ALA A N 1
ATOM 557 C CA . ALA A 1 139 ? 67.91200 137.89300 28.09800 1.000 37.43406 149 ALA A CA 1
ATOM 558 C C . ALA A 1 139 ? 67.08100 138.33700 29.28800 1.000 40.49406 149 ALA A C 1
ATOM 559 O O . ALA A 1 139 ? 66.58500 137.49900 30.06300 1.000 36.62406 149 ALA A O 1
ATOM 561 N N . VAL A 1 140 ? 66.94000 139.65300 29.44100 1.000 36.77575 150 VAL A N 1
ATOM 562 C CA . VAL A 1 140 ? 66.07200 140.18600 30.47600 1.000 32.01575 150 VAL A CA 1
ATOM 563 C C . VAL A 1 140 ? 64.84200 140.84800 29.85500 1.000 38.02575 150 VAL A C 1
ATOM 564 O O . VAL A 1 140 ? 64.90500 141.41400 28.75900 1.000 42.42575 150 VAL A O 1
ATOM 568 N N . ILE A 1 141 ? 63.72600 140.70900 30.56300 1.000 36.05083 151 ILE A N 1
ATOM 569 C CA . ILE A 1 141 ? 62.45500 141.31500 30.23000 1.000 32.72083 151 ILE A CA 1
ATOM 570 C C . ILE A 1 141 ? 61.95200 142.06900 31.45700 1.000 40.03083 151 ILE A C 1
ATOM 571 O O . ILE A 1 141 ? 62.05000 141.56700 32.57900 1.000 43.33083 151 ILE A O 1
ATOM 575 N N . ARG A 1 142 ? 61.41700 143.26900 31.26400 1.000 38.83110 152 ARG A N 1
ATOM 576 C CA . ARG A 1 142 ? 60.60800 143.86000 32.32000 1.000 42.88110 152 ARG A CA 1
ATOM 577 C C . ARG A 1 142 ? 59.15200 143.71700 31.94100 1.000 47.07110 152 ARG A C 1
ATOM 578 O O . ARG A 1 142 ? 58.78600 143.82100 30.76200 1.000 39.06110 152 ARG A O 1
ATOM 584 N N . ILE A 1 143 ? 58.34900 143.42500 32.96000 1.000 56.90604 153 ILE A N 1
ATOM 585 C CA . ILE A 1 143 ? 56.91300 143.70200 32.94800 1.000 60.36604 153 ILE A CA 1
ATOM 586 C C . ILE A 1 143 ? 56.57100 144.73500 34.02700 1.000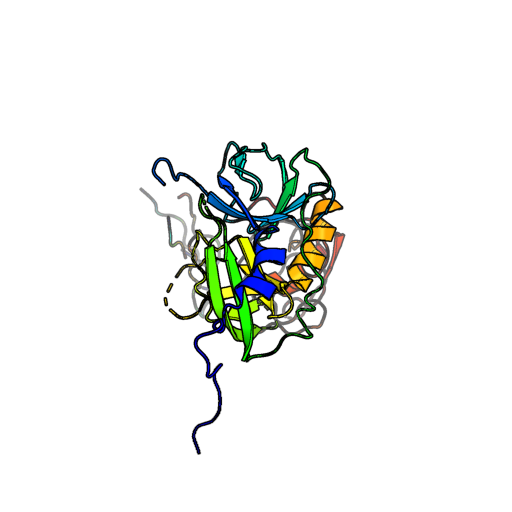 68.35604 153 ILE A C 1
ATOM 587 O O . ILE A 1 143 ? 57.10200 144.68100 35.14700 1.000 73.95604 153 ILE A O 1
ATOM 592 N N . THR A 1 144 ? 55.71900 145.69500 33.67400 1.000 62.85625 154 THR A N 1
ATOM 593 C CA . THR A 1 144 ? 55.12900 146.58400 34.66100 1.000 64.34625 154 THR A CA 1
ATOM 594 C C . THR A 1 144 ? 54.13200 145.75300 35.48200 1.000 72.14625 154 THR A C 1
ATOM 595 O O . THR A 1 144 ? 53.02400 145.43300 35.01900 1.000 69.49625 154 THR A O 1
ATOM 598 N N . LYS A 1 145 ? 54.58100 145.35700 36.67600 1.000 73.44478 155 LYS A N 1
ATOM 599 C CA . LYS A 1 145 ? 53.79600 144.55300 37.62800 1.000 75.62478 155 LYS A CA 1
ATOM 600 C C . LYS A 1 145 ? 54.33700 144.72100 39.05000 1.000 74.67478 155 LYS A C 1
ATOM 601 O O . LYS A 1 145 ? 55.43700 145.25900 39.24200 1.000 73.89478 155 LYS A O 1
ATOM 607 N N . ASP A 1 146 ? 53.55300 144.24300 40.02300 1.000 83.98979 156 ASP A N 1
ATOM 608 C CA . ASP A 1 146 ? 53.79400 144.40900 41.46600 1.000 90.43979 156 ASP A CA 1
ATOM 609 C C . ASP A 1 146 ? 55.08400 143.76300 41.99000 1.000 82.67979 156 ASP A C 1
ATOM 610 O O . ASP A 1 146 ? 55.95900 143.37400 41.20600 1.000 78.09979 156 ASP A O 1
ATOM 615 N N . ASN A 1 147 ? 55.19600 143.65900 43.31800 1.000 82.40908 157 ASN A N 1
ATOM 616 C CA . ASN A 1 147 ? 56.25900 142.87500 43.93900 1.000 82.59908 157 ASN A CA 1
ATOM 617 C C . ASN A 1 147 ? 56.05000 141.40400 43.55700 1.000 77.24908 157 ASN A C 1
ATOM 618 O O . ASN A 1 147 ? 55.31000 140.65900 44.20900 1.000 74.17908 157 ASN A O 1
ATOM 623 N N . LEU A 1 148 ? 56.68000 141.03800 42.44300 1.000 74.03653 158 LEU A N 1
ATOM 624 C CA . LEU A 1 148 ? 56.56500 139.72600 41.82400 1.000 69.57653 158 LEU A CA 1
ATOM 625 C C . LEU A 1 148 ? 57.42700 138.72400 42.57500 1.000 68.43653 158 LEU A C 1
ATOM 626 O O . LEU A 1 148 ? 58.30800 139.14400 43.34200 1.000 67.27653 158 LEU A O 1
ATOM 631 N N . PRO A 1 149 ? 57.17800 137.40300 42.38500 1.000 63.09594 159 PRO A N 1
ATOM 632 C CA . PRO A 1 149 ? 58.08400 136.43500 43.02400 1.000 57.41594 159 PRO A CA 1
ATOM 633 C C . PRO A 1 149 ? 59.51400 136.57200 42.48300 1.000 55.65594 159 PRO A C 1
ATOM 634 O O . PRO A 1 149 ? 59.71100 136.64400 41.27000 1.000 55.95594 159 PRO A O 1
ATOM 638 N N . THR A 1 150 ? 60.48500 136.65900 43.38800 1.000 54.81415 160 THR A N 1
ATOM 639 C CA . THR A 1 150 ? 61.89200 136.78000 43.00700 1.000 53.71415 160 THR A CA 1
ATOM 640 C C . THR A 1 150 ? 62.49300 135.40300 42.71700 1.000 50.89415 160 THR A C 1
ATOM 641 O O . THR A 1 150 ? 61.86200 134.37700 42.98500 1.000 48.15415 160 THR A O 1
ATOM 643 N N . ILE A 1 151 ? 63.70200 135.39100 42.15800 1.000 45.40721 161 ILE A N 1
ATOM 644 C CA . ILE A 1 151 ? 64.46300 134.16000 41.94100 1.000 41.27721 161 ILE A CA 1
ATOM 645 C C . ILE A 1 151 ? 65.01700 133.64700 43.28500 1.000 40.30721 161 ILE A C 1
ATOM 646 O O . ILE A 1 151 ? 64.24600 133.40900 44.22600 1.000 34.01721 161 ILE A O 1
ATOM 648 N N . LYS A 1 152 ? 66.33900 133.46300 43.35600 1.000 39.60751 162 LYS A N 1
ATOM 649 C CA . LYS A 1 152 ? 67.05600 133.18400 44.59600 1.000 39.23751 162 LYS A CA 1
ATOM 650 C C . LYS A 1 152 ? 68.54600 133.05300 44.35100 1.000 45.34751 162 LYS A C 1
ATOM 651 O O . LYS A 1 152 ? 68.99600 132.73600 43.24600 1.000 33.49751 162 LYS A O 1
ATOM 657 N N . PHE A 1 153 ? 69.30500 133.31300 45.41600 1.000 63.97658 163 PHE A N 1
ATOM 658 C CA . PHE A 1 153 ? 70.67300 132.83500 45.52000 1.000 58.61658 163 PHE A CA 1
ATOM 659 C C . PHE A 1 153 ? 70.69200 131.29400 45.40400 1.000 53.10658 163 PHE A C 1
ATOM 660 O O . PHE A 1 153 ? 70.21100 130.55700 46.28500 1.000 52.95658 163 PHE A O 1
ATOM 668 N N . SER A 1 154 ? 71.14400 130.83900 44.24500 1.000 35.14881 164 SER A N 1
ATOM 669 C CA . SER A 1 154 ? 71.66400 129.50300 44.10300 1.000 33.38881 164 SER A CA 1
ATOM 670 C C . SER A 1 154 ? 73.06100 129.83400 43.64400 1.000 33.84881 164 SER A C 1
ATOM 671 O O . SER A 1 154 ? 73.24100 130.38000 42.56000 1.000 36.40881 164 SER A O 1
ATOM 672 N N . ASP A 1 155 ? 74.05400 129.57500 44.47900 1.000 35.28273 165 ASP A N 1
ATOM 673 C CA . ASP A 1 155 ? 75.41500 129.81200 44.05300 1.000 39.36273 165 ASP A CA 1
ATOM 674 C C . ASP A 1 155 ? 75.83000 128.64900 43.16700 1.000 40.10273 165 ASP A C 1
ATOM 675 O O . ASP A 1 155 ? 75.92800 127.50700 43.61700 1.000 42.42273 165 ASP A O 1
ATOM 680 N N . SER A 1 156 ? 76.02900 128.95900 41.89100 1.000 36.01602 166 SER A N 1
ATOM 681 C CA . SER A 1 156 ? 76.42600 127.99000 40.87700 1.000 39.22602 166 SER A CA 1
ATOM 682 C C . SER A 1 156 ? 77.74700 127.27600 41.19100 1.000 49.26602 166 SER A C 1
ATOM 683 O O . SER A 1 156 ? 78.00600 126.17500 40.67000 1.000 51.00602 166 SER A O 1
ATOM 686 N N . ASN A 1 157 ? 78.59100 127.92000 41.99900 1.000 41.31551 167 ASN A N 1
ATOM 687 C CA . ASN A 1 157 ? 79.78000 127.27100 42.52300 1.000 42.60551 167 ASN A CA 1
ATOM 688 C C . ASN A 1 157 ? 79.36600 126.23400 43.58300 1.000 35.86551 167 ASN A C 1
ATOM 689 O O . ASN A 1 157 ? 79.84800 125.09700 43.57800 1.000 36.14551 167 ASN A O 1
ATOM 691 N N . ASP A 1 158 ? 78.43000 126.62400 44.44600 1.000 35.29357 168 ASP A N 1
ATOM 692 C CA . ASP A 1 158 ? 77.97100 125.78300 45.55500 1.000 45.33357 168 ASP A CA 1
ATOM 693 C C . ASP A 1 158 ? 77.24100 124.50500 45.11500 1.000 48.50357 168 ASP A C 1
ATOM 694 O O . ASP A 1 158 ? 77.28000 123.48700 45.83100 1.000 45.78357 168 ASP A O 1
ATOM 698 N N . ILE A 1 159 ? 76.58500 124.55000 43.95400 1.000 46.72968 169 ILE A N 1
ATOM 699 C CA . ILE A 1 159 ? 75.94400 123.34700 43.40800 1.000 36.17968 169 ILE A CA 1
ATOM 700 C C . ILE A 1 159 ? 76.98400 122.36100 42.86200 1.000 33.02968 169 ILE A C 1
ATOM 701 O O . ILE A 1 159 ? 78.04100 122.76800 42.37500 1.000 35.10968 169 ILE A O 1
ATOM 705 N N . SER A 1 160 ? 76.68800 121.07100 42.97700 1.000 27.24754 170 SER A N 1
ATOM 706 C CA . SER A 1 160 ? 77.60900 120.02100 42.53500 1.000 26.26754 170 SER A CA 1
ATOM 707 C C . SER A 1 160 ? 76.89700 118.80500 41.91700 1.000 25.04754 170 SER A C 1
ATOM 708 O O . SER A 1 160 ? 75.70700 118.58200 42.16000 1.000 22.51754 170 SER A O 1
ATOM 711 N N . VAL A 1 161 ? 77.62700 118.04200 41.09600 1.000 25.34357 171 VAL A N 1
ATOM 712 C CA . VAL A 1 161 ? 77.05600 116.91400 40.33800 1.000 21.79357 171 VAL A CA 1
ATOM 713 C C . VAL A 1 161 ? 76.28400 115.96600 41.26700 1.000 21.31357 171 VAL A C 1
ATOM 714 O O . VAL A 1 161 ? 76.87600 115.29600 42.11400 1.000 27.92357 171 VAL A O 1
ATOM 718 N N . GLY A 1 162 ? 74.96600 115.93900 41.10600 1.000 21.45526 172 GLY A N 1
ATOM 719 C CA . GLY A 1 162 ? 74.10700 115.11800 41.93700 1.000 20.62526 172 GLY A CA 1
ATOM 720 C C . GLY A 1 162 ? 73.22900 115.92900 42.86200 1.000 24.78526 172 GLY A C 1
ATOM 721 O O . GLY A 1 162 ? 72.46600 115.34400 43.62200 1.000 24.24526 172 GLY A O 1
ATOM 722 N N . ASP A 1 163 ? 73.34800 117.26500 42.82100 1.000 27.04892 173 ASP A N 1
ATOM 723 C CA . ASP A 1 163 ? 72.39500 118.18800 43.49300 1.000 25.14892 173 ASP A CA 1
ATOM 724 C C . ASP A 1 163 ? 71.00200 118.04100 42.90300 1.000 21.44892 173 ASP A C 1
ATOM 725 O O . ASP A 1 163 ? 70.79500 118.30900 41.72800 1.000 26.21892 173 ASP A O 1
ATOM 730 N N . LEU A 1 164 ? 70.04500 117.62300 43.70600 1.000 18.03798 174 LEU A N 1
ATOM 731 C CA . LEU A 1 164 ? 68.68300 117.59200 43.24300 1.000 17.90798 174 LEU A CA 1
ATOM 732 C C . LEU A 1 164 ? 68.32900 118.99200 42.77700 1.000 20.70798 174 LEU A C 1
ATOM 733 O O . LEU A 1 164 ? 68.51600 119.97200 43.50700 1.000 21.52798 174 LEU A O 1
ATOM 738 N N . VAL A 1 165 ? 67.88400 119.05300 41.52500 1.000 22.84488 175 VAL A N 1
ATOM 739 C CA . VAL A 1 165 ? 67.56600 120.28300 40.81300 1.000 18.68488 175 VAL A CA 1
ATOM 740 C C . VAL A 1 165 ? 66.32500 120.09200 39.96400 1.000 17.80488 175 VAL A C 1
ATOM 741 O O . VAL A 1 165 ? 66.06700 118.99500 39.45900 1.000 17.69488 175 VAL A O 1
ATOM 745 N N . PHE A 1 166 ? 65.57100 121.17800 39.80200 1.000 21.12918 176 PHE A N 1
ATOM 746 C CA . PHE A 1 166 ? 64.28500 121.14700 39.11300 1.000 19.16918 176 PHE A CA 1
ATOM 747 C C . PHE A 1 166 ? 64.25100 122.21200 38.06200 1.000 15.21918 176 PHE A C 1
ATOM 748 O O . PHE A 1 166 ? 64.32000 123.40000 38.36500 1.000 17.81918 176 PHE A O 1
ATOM 756 N N . ALA A 1 167 ? 64.14500 121.76700 36.82100 1.000 12.33233 177 ALA A N 1
ATOM 757 C CA . ALA A 1 167 ? 63.87000 122.65200 35.72200 1.000 15.00233 177 ALA A CA 1
ATOM 758 C C . ALA A 1 167 ? 62.37700 122.95300 35.76200 1.000 18.40233 177 ALA A C 1
ATOM 759 O O . ALA A 1 167 ? 61.53900 122.10700 35.41400 1.000 18.46233 177 ALA A O 1
ATOM 761 N N . ILE A 1 168 ? 62.05800 124.14100 36.26700 1.000 18.30718 178 ILE A N 1
ATOM 762 C CA . ILE A 1 168 ? 60.70400 124.65700 36.20600 1.000 16.74718 178 ILE A CA 1
ATOM 763 C C . ILE A 1 168 ? 60.62500 125.56500 34.99400 1.000 23.60718 178 ILE A C 1
ATOM 764 O O . ILE A 1 168 ? 61.42900 126.49600 34.83100 1.000 20.22718 178 ILE A O 1
ATOM 769 N N . GLY A 1 169 ? 59.64700 125.26500 34.14900 1.000 27.93605 179 GLY A N 1
ATOM 770 C CA . GLY A 1 169 ? 59.31700 126.06800 32.99500 1.000 24.98605 179 GLY A CA 1
ATOM 771 C C . GLY A 1 169 ? 57.84300 126.36200 33.07600 1.000 26.41605 179 GLY A C 1
ATOM 772 O O . GLY A 1 169 ? 57.10200 125.71100 33.81800 1.000 26.76605 179 GLY A O 1
ATOM 773 N N . ASN A 1 170 ? 57.43800 127.38100 32.33400 1.000 30.64035 180 ASN A N 1
ATOM 774 C CA . ASN A 1 170 ? 56.05100 127.70700 32.13100 1.000 31.91035 180 ASN A CA 1
ATOM 775 C C . ASN A 1 170 ? 55.80700 127.79200 30.61300 1.000 31.98035 180 ASN A C 1
ATOM 776 O O . ASN A 1 170 ? 56.17700 128.77900 29.98200 1.000 39.84035 180 ASN A O 1
ATOM 781 N N . PRO A 1 171 ? 55.24700 126.72800 30.01100 1.000 22.78372 181 PRO A N 1
ATOM 782 C CA . PRO A 1 171 ? 54.91800 126.75600 28.59200 1.000 27.84372 181 PRO A CA 1
ATOM 783 C C . PRO A 1 171 ? 53.40600 126.98300 28.24500 1.000 34.98372 181 PRO A C 1
ATOM 784 O O . PRO A 1 171 ? 52.84900 126.34300 27.31500 1.000 27.90372 181 PRO A O 1
ATOM 788 N N . PHE A 1 172 ? 52.77200 127.90200 28.98200 1.000 37.48078 182 PHE A N 1
ATOM 789 C CA . PHE A 1 172 ? 51.35500 128.25400 28.81100 1.000 33.93078 182 PHE A CA 1
ATOM 790 C C . PHE A 1 172 ? 51.09300 129.64600 29.35400 1.000 33.07078 182 PHE A C 1
ATOM 791 O O . PHE A 1 172 ? 51.05500 129.85000 30.56900 1.000 28.99078 182 PHE A O 1
ATOM 793 N N . GLY A 1 175 ? 49.86000 127.45100 33.60900 1.000 27.48524 185 GLY A N 1
ATOM 794 C CA . GLY A 1 175 ? 50.58100 126.19400 33.36600 1.000 40.20524 185 GLY A CA 1
ATOM 795 C C . GLY A 1 175 ? 52.06100 126.13600 33.75100 1.000 44.36524 185 GLY A C 1
ATOM 796 O O . GLY A 1 175 ? 52.92700 126.26600 32.87900 1.000 41.70524 185 GLY A O 1
ATOM 797 N N . GLU A 1 176 ? 52.34700 125.91900 35.04200 1.000 47.71246 186 GLU A N 1
ATOM 798 C CA . GLU A 1 176 ? 53.70200 125.58400 35.54400 1.000 40.84246 186 GLU A CA 1
ATOM 799 C C . GLU A 1 176 ? 54.09800 124.16600 35.15300 1.000 36.46246 186 GLU A C 1
ATOM 800 O O . GLU A 1 176 ? 53.25100 123.25900 35.14600 1.000 37.41246 186 GLU A O 1
ATOM 806 N N . SER A 1 177 ? 55.38500 123.98300 34.85400 1.000 27.15027 187 SER A N 1
ATOM 807 C CA . SER A 1 177 ? 55.93600 122.69600 34.40500 1.000 25.06027 187 SER A CA 1
ATOM 808 C C . SER A 1 177 ? 57.31000 122.44700 35.01500 1.000 24.24027 187 SER A C 1
ATOM 809 O O . SER A 1 177 ? 58.29900 123.04400 34.59300 1.000 22.11027 187 SER A O 1
ATOM 812 N N . VAL A 1 178 ? 57.36500 121.56900 36.00900 1.000 23.36919 188 VAL A N 1
ATOM 813 C CA . VAL A 1 178 ? 58.62600 121.26600 36.66700 1.000 21.08919 188 VAL A CA 1
ATOM 814 C C . VAL A 1 178 ? 59.03900 119.88800 36.20900 1.000 20.72919 188 VAL A C 1
ATOM 815 O O . VAL A 1 178 ? 58.25900 118.94100 36.28300 1.000 18.33919 188 VAL A O 1
ATOM 819 N N . THR A 1 179 ? 60.26800 119.79200 35.72200 1.000 17.86518 189 THR A N 1
ATOM 820 C CA . THR A 1 179 ? 60.89500 118.50200 35.48000 1.000 15.72518 189 THR A CA 1
ATOM 821 C C . THR A 1 179 ? 62.08100 118.38800 36.41300 1.000 18.41518 189 THR A C 1
ATOM 822 O O . THR A 1 179 ? 62.81800 119.35000 36.60300 1.000 22.30518 189 THR A O 1
ATOM 826 N N . GLN A 1 180 ? 62.23900 117.21500 37.01200 1.000 19.30766 190 GLN A N 1
ATOM 827 C CA . GLN A 1 180 ? 63.25700 116.98300 38.03900 1.000 19.29766 190 GLN A CA 1
ATOM 828 C C . GLN A 1 180 ? 64.37300 116.08200 37.53900 1.000 17.48766 190 GLN A C 1
ATOM 829 O O . GLN A 1 180 ? 64.16600 115.12800 36.77300 1.000 18.35766 190 GLN A O 1
ATOM 835 N N . GLY A 1 181 ? 65.56800 116.42600 37.99100 1.000 21.00875 191 GLY A N 1
ATOM 836 C CA . GLY A 1 181 ? 66.74100 115.59500 37.82500 1.000 21.71875 191 GLY A CA 1
ATOM 837 C C . GLY A 1 181 ? 67.77900 115.99400 38.84100 1.000 17.35875 191 GLY A C 1
ATOM 838 O O . GLY A 1 181 ? 67.46400 116.45700 39.92700 1.000 21.54875 191 GLY A O 1
ATOM 839 N N . ILE A 1 182 ? 69.02400 115.77900 38.47900 1.000 13.74853 192 ILE A N 1
ATOM 840 C CA . ILE A 1 182 ? 70.13300 116.15100 39.30700 1.000 15.64853 192 ILE A CA 1
ATOM 841 C C . ILE A 1 182 ? 71.07000 116.91900 38.43000 1.000 19.33853 192 ILE A C 1
ATOM 842 O O . ILE A 1 182 ? 70.98500 116.83800 37.22300 1.000 23.34853 192 ILE A O 1
ATOM 847 N N . VAL A 1 183 ? 71.95400 117.68000 39.04200 1.000 19.65570 193 VAL A N 1
ATOM 848 C CA . VAL A 1 183 ? 73.00600 118.32900 38.31800 1.000 17.82570 193 VAL A CA 1
ATOM 849 C C . VAL A 1 183 ? 73.83100 117.19300 37.69500 1.000 23.31570 193 VAL A C 1
ATOM 850 O O . VAL A 1 183 ? 74.37600 116.35500 38.41000 1.000 27.32570 193 VAL A O 1
ATOM 854 N N . SER A 1 184 ? 73.84400 117.13500 36.36300 1.000 23.42154 194 SER A N 1
ATOM 855 C CA . SER A 1 184 ? 74.57600 116.10100 35.62200 1.000 21.47154 194 SER A CA 1
ATOM 856 C C . SER A 1 184 ? 76.06400 116.42500 35.44400 1.000 23.95154 194 SER A C 1
ATOM 857 O O . SER A 1 184 ? 76.90500 115.54500 35.64200 1.000 24.65154 194 SER A O 1
ATOM 860 N N . ALA A 1 185 ? 76.38200 117.66200 35.05200 1.000 21.24691 195 ALA A N 1
ATOM 861 C CA . ALA A 1 185 ? 77.77000 118.09200 34.88000 1.000 26.03691 195 ALA A CA 1
ATOM 862 C C . ALA A 1 185 ? 77.92500 119.58100 35.15500 1.000 30.04691 195 ALA A C 1
ATOM 863 O O . ALA A 1 185 ? 76.93100 120.30700 35.18600 1.000 28.53691 195 ALA A O 1
ATOM 865 N N . LEU A 1 186 ? 79.16600 120.02600 35.37000 1.000 35.26147 196 LEU A N 1
ATOM 866 C CA . LEU A 1 186 ? 79.46800 121.45200 35.56500 1.000 37.76147 196 LEU A CA 1
ATOM 867 C C . LEU A 1 186 ? 80.75400 121.90300 34.85400 1.000 50.86147 196 LEU A C 1
ATOM 868 O O . LEU A 1 186 ? 81.85900 121.46000 35.19900 1.000 55.75147 196 LEU A O 1
ATOM 873 N N . ASN A 1 187 ? 80.59500 122.79900 33.87600 1.000 61.89120 197 ASN A N 1
ATOM 874 C CA . ASN A 1 187 ? 81.69700 123.22000 32.98900 1.000 66.36120 197 ASN A CA 1
ATOM 875 C C . ASN A 1 187 ? 82.08800 124.70700 33.08800 1.000 64.29120 197 ASN A C 1
ATOM 876 O O . ASN A 1 187 ? 81.23200 125.57300 33.29000 1.000 51.74120 197 ASN A O 1
ATOM 878 N N . LYS A 1 188 ? 83.40100 124.95100 32.93900 1.000 73.18096 198 LYS A N 1
ATOM 879 C CA . LYS A 1 188 ? 84.06700 126.27000 33.03300 1.000 78.83096 198 LYS A CA 1
ATOM 880 C C . LYS A 1 188 ? 83.75900 127.06100 34.31900 1.000 81.82096 198 LYS A C 1
ATOM 881 O O . LYS A 1 188 ? 84.40600 128.06800 34.62500 1.000 71.43096 198 LYS A O 1
ATOM 883 N N . GLU A 1 197 ? 80.16900 128.05900 27.60800 1.000 46.80508 207 GLU A N 1
ATOM 884 C CA . GLU A 1 197 ? 81.19800 127.28800 28.29800 1.000 59.63508 207 GLU A CA 1
ATOM 885 C C . GLU A 1 197 ? 80.83900 126.97200 29.76500 1.000 61.67508 207 GLU A C 1
ATOM 886 O O . GLU A 1 197 ? 80.93500 125.81300 30.19100 1.000 60.39508 207 GLU A O 1
ATOM 888 N N . ASN A 1 198 ? 80.44300 127.99300 30.53200 1.000 64.09326 208 ASN A N 1
ATOM 889 C CA . ASN A 1 198 ? 80.00000 127.79900 31.91600 1.000 58.89326 208 ASN A CA 1
ATOM 890 C C . ASN A 1 198 ? 78.59100 127.23900 31.88800 1.000 56.16326 208 ASN A C 1
ATOM 891 O O . ASN A 1 198 ? 77.65200 127.92800 31.48800 1.000 52.64326 208 ASN A O 1
ATOM 893 N N . PHE A 1 199 ? 78.46400 125.97600 32.29400 1.000 58.54237 209 PHE A N 1
ATOM 894 C CA . PHE A 1 199 ? 77.22700 125.21000 32.11600 1.000 50.34237 209 PHE A CA 1
ATOM 895 C C . PHE A 1 199 ? 76.88300 124.23600 33.24300 1.000 37.99237 209 PHE A C 1
ATOM 896 O O . PHE A 1 199 ? 77.74500 123.55000 33.78900 1.000 38.18237 209 PHE A O 1
ATOM 904 N N . ILE A 1 200 ? 75.60300 124.19700 33.57800 1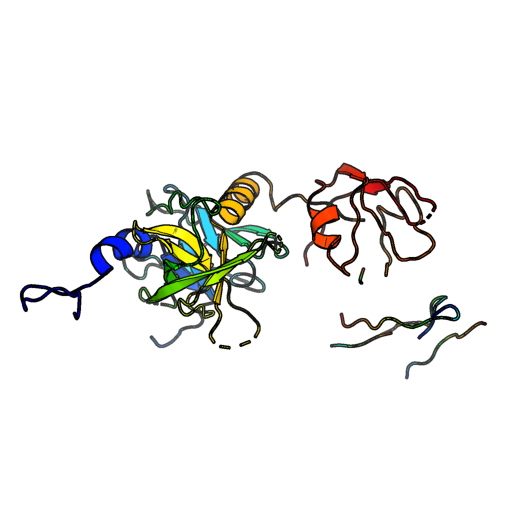.000 31.35778 210 ILE A N 1
ATOM 905 C CA . ILE A 1 200 ? 75.02600 123.07100 34.28400 1.000 25.04778 210 ILE A CA 1
ATOM 906 C C . ILE A 1 200 ? 74.42500 122.13600 33.25400 1.000 24.69778 210 ILE A C 1
ATOM 907 O O . ILE A 1 200 ? 73.49900 122.48300 32.53100 1.000 24.27778 210 ILE A O 1
ATOM 912 N N . GLN A 1 201 ? 74.98500 120.94900 33.17000 1.000 28.71295 211 GLN A N 1
ATOM 913 C CA . GLN A 1 201 ? 74.29600 119.85100 32.53800 1.000 27.56295 211 GLN A CA 1
ATOM 914 C C . GLN A 1 201 ? 73.51700 119.21700 33.67600 1.000 22.60295 211 GLN A C 1
ATOM 915 O O . GLN A 1 201 ? 74.02100 119.07600 34.78300 1.000 20.22295 211 GLN A O 1
ATOM 921 N N . THR A 1 202 ? 72.26900 118.88500 33.39400 1.000 22.43456 212 THR A N 1
ATOM 922 C CA . THR A 1 202 ? 71.35400 118.32500 34.37100 1.000 18.73456 212 THR A CA 1
ATOM 923 C C . THR A 1 202 ? 70.38700 117.36300 33.69400 1.000 19.54456 212 THR A C 1
ATOM 924 O O . THR A 1 202 ? 70.16100 117.45800 32.49500 1.000 25.15456 212 THR A O 1
ATOM 928 N N . ASP A 1 203 ? 69.82700 116.42800 34.44000 1.000 14.28288 213 ASP A N 1
ATOM 929 C CA . ASP A 1 203 ? 68.89600 115.52200 33.83000 1.000 15.47288 213 ASP A CA 1
ATOM 930 C C . ASP A 1 203 ? 67.47400 115.78100 34.31200 1.000 18.16288 213 ASP A C 1
ATOM 931 O O . ASP A 1 203 ? 66.66900 114.86100 34.53000 1.000 20.69288 213 ASP A O 1
ATOM 936 N N . ALA A 1 204 ? 67.18800 117.06200 34.47600 1.000 13.55705 214 ALA A N 1
ATOM 937 C CA . ALA A 1 204 ? 65.83500 117.54400 34.58300 1.000 12.76705 214 ALA A CA 1
ATOM 938 C C . ALA A 1 204 ? 65.47000 117.89800 33.15800 1.000 15.28705 214 ALA A C 1
ATOM 939 O O . ALA A 1 204 ? 66.19600 118.64500 32.51900 1.000 16.99705 214 ALA A O 1
ATOM 941 N N . SER A 1 205 ? 64.37200 117.34600 32.64300 1.000 19.07149 215 SER A N 1
ATOM 942 C CA . SER A 1 205 ? 63.99700 117.52400 31.23000 1.000 16.03149 215 SER A CA 1
ATOM 943 C C . SER A 1 205 ? 64.08600 118.98000 30.85000 1.000 17.59149 215 SER A C 1
ATOM 944 O O . SER A 1 205 ? 63.19700 119.76700 31.18400 1.000 24.26149 215 SER A O 1
ATOM 947 N N . ILE A 1 206 ? 65.18500 119.34600 30.19200 1.000 14.88842 216 ILE A N 1
ATOM 948 C CA . ILE A 1 206 ? 65.28200 120.68300 29.62200 1.000 17.04842 216 ILE A CA 1
ATOM 949 C C . ILE A 1 206 ? 64.74600 120.67100 28.19300 1.000 15.45842 216 ILE A C 1
ATOM 950 O O . ILE A 1 206 ? 65.33000 120.06900 27.28000 1.000 16.18842 216 ILE A O 1
ATOM 955 N N . ASN A 1 207 ? 63.58900 121.30000 28.05000 1.000 12.21869 217 ASN A N 1
ATOM 956 C CA . ASN A 1 207 ? 62.88900 121.34000 26.79400 1.000 15.59869 217 ASN A CA 1
ATOM 957 C C . ASN A 1 207 ? 62.58500 122.79400 26.49000 1.000 19.73869 217 ASN A C 1
ATOM 958 O O . ASN A 1 207 ? 62.63200 123.59700 27.40000 1.000 21.68869 217 ASN A O 1
ATOM 963 N N . PRO A 1 208 ? 62.26200 123.14500 25.22400 1.000 18.36302 218 PRO A N 1
ATOM 964 C CA . PRO A 1 208 ? 62.15600 124.57700 24.94900 1.000 19.16302 218 PRO A CA 1
ATOM 965 C C . PRO A 1 208 ? 61.06900 125.21600 25.78600 1.000 21.78302 218 PRO A C 1
ATOM 966 O O . PRO A 1 208 ? 61.16800 126.40300 26.11800 1.000 22.42302 218 PRO A O 1
ATOM 970 N N . GLY A 1 209 ? 60.06200 124.41700 26.14300 1.000 19.97283 219 GLY A N 1
ATOM 971 C CA . GLY A 1 209 ? 58.97300 124.86200 27.00700 1.000 22.52283 219 GLY A CA 1
ATOM 972 C C . GLY A 1 209 ? 59.49100 125.23600 28.37900 1.000 25.77283 219 GLY A C 1
ATOM 973 O O . GLY A 1 209 ? 59.04300 126.20800 28.97900 1.000 32.02283 219 GLY A O 1
ATOM 974 N N . ASN A 1 210 ? 60.46200 124.45500 28.84100 1.000 26.48589 220 ASN A N 1
ATOM 975 C CA . ASN A 1 210 ? 61.12800 124.61100 30.12900 1.000 24.55589 220 ASN A CA 1
ATOM 976 C C . ASN A 1 210 ? 62.21400 125.68400 30.08500 1.000 21.36589 220 ASN A C 1
ATOM 977 O O . ASN A 1 210 ? 62.39300 126.43100 31.04600 1.000 19.17589 220 ASN A O 1
ATOM 982 N N . SER A 1 211 ? 62.92600 125.71900 28.95800 1.000 23.87581 221 SER A N 1
ATOM 983 C CA . SER A 1 211 ? 64.03900 126.61300 28.66400 1.000 22.90581 221 SER A CA 1
ATOM 984 C C . SER A 1 211 ? 63.75700 128.06400 29.00500 1.000 23.82581 221 SER A C 1
ATOM 985 O O . SER A 1 211 ? 62.69700 128.59400 28.66400 1.000 33.61581 221 SER A O 1
ATOM 988 N N . GLY A 1 212 ? 64.71200 128.69800 29.68000 1.000 22.97480 222 GLY A N 1
ATOM 989 C CA . GLY A 1 212 ? 64.56700 130.08300 30.11300 1.000 25.37480 222 GLY A CA 1
ATOM 990 C C . GLY A 1 212 ? 63.95200 130.17900 31.48900 1.000 22.22480 222 GLY A C 1
ATOM 991 O O . GLY A 1 212 ? 64.14500 131.17200 32.19900 1.000 21.35480 222 GLY A O 1
ATOM 992 N N . GLY A 1 213 ? 63.20500 129.13900 31.85900 1.000 23.92771 223 GLY A N 1
ATOM 993 C CA . GLY A 1 213 ? 62.69200 128.97200 33.21400 1.000 27.16771 223 GLY A CA 1
ATOM 994 C C . GLY A 1 213 ? 63.81200 128.74100 34.21700 1.000 28.80771 223 GLY A C 1
ATOM 995 O O . GLY A 1 213 ? 64.99300 129.00000 33.92500 1.000 29.96771 223 GLY A O 1
ATOM 996 N N . ALA A 1 214 ? 63.44800 128.26400 35.40300 1.000 21.46339 224 ALA A N 1
ATOM 997 C CA . ALA A 1 214 ? 64.42100 128.08700 36.45900 1.000 16.88339 224 ALA A CA 1
ATOM 998 C C . ALA A 1 214 ? 64.80100 126.65400 36.55900 1.000 15.11339 224 ALA A C 1
ATOM 999 O O . ALA A 1 214 ? 63.95600 125.77400 36.42000 1.000 16.58339 224 ALA A O 1
ATOM 1001 N N . LEU A 1 215 ? 66.09200 126.43100 36.74500 1.000 15.15468 225 LEU A N 1
ATOM 1002 C CA . LEU A 1 215 ? 66.57300 125.18600 37.28500 1.000 17.84468 225 LEU A CA 1
ATOM 1003 C C . LEU A 1 215 ? 66.82400 125.58300 38.69700 1.000 18.77468 225 LEU A C 1
ATOM 1004 O O . LEU A 1 215 ? 67.49500 126.58700 38.92200 1.000 21.77468 225 LEU A O 1
ATOM 1009 N N . ILE A 1 216 ? 66.27500 124.81700 39.64100 1.000 17.13333 226 ILE A N 1
ATOM 1010 C CA . ILE A 1 216 ? 66.36100 125.14500 41.06200 1.000 16.14333 226 ILE A CA 1
ATOM 1011 C C . ILE A 1 216 ? 66.79700 123.96300 41.90700 1.000 18.58333 226 ILE A C 1
ATOM 1012 O O . ILE A 1 216 ? 66.24700 122.88400 41.75100 1.000 20.02333 226 ILE A O 1
ATOM 1017 N N . ASP A 1 217 ? 67.77900 124.17400 42.79100 1.000 25.36692 227 ASP A N 1
ATOM 1018 C CA . ASP A 1 217 ? 68.13100 123.21900 43.88400 1.000 25.17692 227 ASP A CA 1
ATOM 1019 C C . ASP A 1 217 ? 66.95800 122.98500 44.87200 1.000 27.53692 227 ASP A C 1
ATOM 1020 O O . ASP A 1 217 ? 66.05800 123.82200 44.97400 1.000 32.37692 227 ASP A O 1
ATOM 1025 N N . SER A 1 218 ? 66.97400 121.87300 45.60500 1.000 28.34594 228 SER A N 1
ATOM 1026 C CA . SER A 1 218 ? 65.81800 121.44400 46.44300 1.000 34.34594 228 SER A CA 1
ATOM 1027 C C . SER A 1 218 ? 65.33100 122.42900 47.53600 1.000 44.80594 228 SER A C 1
ATOM 1028 O O . SER A 1 218 ? 64.34100 122.15700 48.22600 1.000 52.63594 228 SER A O 1
ATOM 1031 N N . ARG A 1 219 ? 66.04200 123.54200 47.71700 1.000 40.03152 229 ARG A N 1
ATOM 1032 C CA . ARG A 1 219 ? 65.61900 124.60000 48.64200 1.000 39.44152 229 ARG A CA 1
ATOM 1033 C C . ARG A 1 219 ? 64.85200 125.67300 47.86400 1.000 48.52152 229 ARG A C 1
ATOM 1034 O O . ARG A 1 219 ? 64.37500 126.66800 48.44500 1.000 52.73152 229 ARG A O 1
ATOM 1042 N N . GLY A 1 220 ? 64.75100 125.43400 46.54900 1.000 41.03377 230 GLY A N 1
ATOM 1043 C CA . GLY A 1 220 ? 63.97900 126.24100 45.60200 1.000 34.24377 230 GLY A CA 1
ATOM 1044 C C . GLY A 1 220 ? 64.83500 127.28100 44.92100 1.000 24.11377 230 GLY A C 1
ATOM 1045 O O . GLY A 1 220 ? 64.34300 128.11700 44.18100 1.000 22.46377 230 GLY A O 1
ATOM 1046 N N . GLY A 1 221 ? 66.12700 127.23400 45.18300 1.000 26.20535 231 GLY A N 1
ATOM 1047 C CA . GLY A 1 221 ? 66.99100 128.30700 44.76200 1.000 33.40535 231 GLY A CA 1
ATOM 1048 C C . GLY A 1 221 ? 67.43800 128.07100 43.35600 1.000 28.96535 231 GLY A C 1
ATOM 1049 O O . GLY A 1 221 ? 67.94100 126.99500 43.03900 1.000 30.12535 231 GLY A O 1
ATOM 1050 N N . LEU A 1 222 ? 67.24000 129.08500 42.52000 1.000 25.32625 232 LEU A N 1
ATOM 1051 C CA . LEU A 1 222 ? 67.76100 129.12200 41.15800 1.000 22.91625 232 LEU A CA 1
ATOM 1052 C C . LEU A 1 222 ? 69.22800 128.71600 41.08400 1.000 23.91625 232 LEU A C 1
ATOM 1053 O O . LEU A 1 222 ? 70.09100 129.49300 41.46800 1.000 27.14625 232 LEU A O 1
ATOM 1058 N N . VAL A 1 223 ? 69.49200 127.48300 40.64700 1.000 25.12186 233 VAL A N 1
ATOM 1059 C CA . VAL A 1 223 ? 70.84400 127.04800 40.27300 1.000 19.47186 233 VAL A CA 1
ATOM 1060 C C . VAL A 1 223 ? 71.09700 127.38000 38.82400 1.000 22.23186 233 VAL A C 1
ATOM 1061 O O . VAL A 1 223 ? 72.20800 127.76200 38.46300 1.000 25.41186 233 VAL A O 1
ATOM 1065 N N . GLY A 1 224 ? 70.06900 127.23600 37.99700 1.000 22.61867 234 GLY A N 1
ATOM 1066 C CA . GLY A 1 224 ? 70.20600 127.54500 36.59900 1.000 20.58867 234 GLY A CA 1
ATOM 1067 C C . GLY A 1 224 ? 69.02900 128.27200 36.00700 1.000 15.91867 234 GLY A C 1
ATOM 1068 O O . GLY A 1 224 ? 67.94600 128.32800 36.60100 1.000 14.49867 234 GLY A O 1
ATOM 1069 N N . ILE A 1 225 ? 69.28100 128.85800 34.83900 1.000 14.47364 235 ILE A N 1
ATOM 1070 C CA . ILE A 1 225 ? 68.23400 129.22100 33.91000 1.000 18.66364 235 ILE A CA 1
ATOM 1071 C C . ILE A 1 225 ? 68.37600 128.25800 32.75500 1.000 20.91364 235 ILE A C 1
ATOM 1072 O O . ILE A 1 225 ? 69.38700 128.26600 32.03700 1.000 23.71364 235 ILE A O 1
ATOM 1077 N N . ASN A 1 226 ? 67.35100 127.42800 32.60200 1.000 16.30844 236 ASN A N 1
ATOM 1078 C CA . ASN A 1 226 ? 67.30000 126.37400 31.60500 1.000 14.39844 236 ASN A CA 1
ATOM 1079 C C . ASN A 1 226 ? 67.59600 126.85900 30.19400 1.000 20.28844 236 ASN A C 1
ATOM 1080 O O . ASN A 1 226 ? 67.17200 127.93600 29.80600 1.000 27.00844 236 ASN A O 1
ATOM 1085 N N . THR A 1 227 ? 68.33500 126.06600 29.43500 1.000 19.05065 237 THR A N 1
ATOM 1086 C CA . THR A 1 227 ? 68.59700 126.39000 28.04600 1.000 20.59065 237 THR A CA 1
ATOM 1087 C C . THR A 1 227 ? 68.40500 125.18700 27.09900 1.000 25.83065 237 THR A C 1
ATOM 1088 O O . THR A 1 227 ? 69.16000 124.19700 27.15700 1.000 28.37065 237 THR A O 1
ATOM 1092 N N . ALA A 1 228 ? 67.37100 125.27700 26.25400 1.000 24.83601 238 ALA A N 1
ATOM 1093 C CA . ALA A 1 228 ? 67.07200 124.25700 25.25400 1.000 25.09601 238 ALA A CA 1
ATOM 1094 C C . ALA A 1 228 ? 68.15100 124.27800 24.19500 1.000 36.61601 238 ALA A C 1
ATOM 1095 O O . ALA A 1 228 ? 68.73800 125.32800 23.94500 1.000 37.50601 238 ALA A O 1
ATOM 1097 N N . ILE A 1 229 ? 68.41800 123.12000 23.58800 1.000 46.38480 239 ILE A N 1
ATOM 1098 C CA . ILE A 1 229 ? 69.46400 122.98000 22.55000 1.000 50.90480 239 ILE A CA 1
ATOM 1099 C C . ILE A 1 229 ? 69.11000 121.98900 21.40600 1.000 58.72480 239 ILE A C 1
ATOM 1100 O O . ILE A 1 229 ? 68.00900 121.40100 21.39300 1.000 56.28480 239 ILE A O 1
ATOM 1105 N N . ILE A 1 230 ? 70.05900 121.85200 20.46000 1.000 54.43508 240 ILE A N 1
ATOM 1106 C CA . ILE A 1 230 ? 70.09400 120.83400 19.39400 1.000 50.48508 240 ILE A CA 1
ATOM 1107 C C . ILE A 1 230 ? 68.77200 120.55800 18.66100 1.000 61.39508 240 ILE A C 1
ATOM 1108 O O . ILE A 1 230 ? 68.45300 119.41400 18.31000 1.000 65.45508 240 ILE A O 1
ATOM 1110 N N . GLY A 1 238 ? 68.21600 113.16500 26.55500 1.000 23.01190 248 GLY A N 1
ATOM 1111 C CA . GLY A 1 238 ? 68.77800 112.85200 27.87400 1.000 26.32190 248 GLY A CA 1
ATOM 1112 C C . GLY A 1 238 ? 69.35900 114.07300 28.65500 1.000 27.22190 248 GLY A C 1
ATOM 1113 O O . GLY A 1 238 ? 68.79600 114.53600 29.67200 1.000 25.03190 248 GLY A O 1
ATOM 1114 N N . ILE A 1 239 ? 70.47500 114.59700 28.15700 1.000 28.51571 249 ILE A N 1
ATOM 1115 C CA . ILE A 1 239 ? 71.20900 115.66700 28.83600 1.000 27.19571 249 ILE A CA 1
ATOM 1116 C C . ILE A 1 239 ? 70.57600 117.02900 28.57000 1.000 19.56571 249 ILE A C 1
ATOM 1117 O O . ILE A 1 239 ? 70.32600 117.39700 27.40800 1.000 20.96571 249 ILE A O 1
ATOM 1122 N N . GLY A 1 240 ? 70.29400 117.74100 29.66500 1.000 15.14294 250 GLY A N 1
ATOM 1123 C CA . GLY A 1 240 ? 69.71500 119.09200 29.64000 1.000 18.10294 250 GLY A CA 1
ATOM 1124 C C . GLY A 1 240 ? 70.61400 120.13100 30.29100 1.000 20.47294 250 GLY A C 1
ATOM 1125 O O . GLY A 1 240 ? 71.13600 119.90600 31.36700 1.000 18.83294 250 GLY A O 1
ATOM 1126 N N . PHE A 1 241 ? 70.78900 121.27800 29.64100 1.000 24.84767 251 PHE A N 1
ATOM 1127 C CA . PHE A 1 241 ? 71.69600 122.31600 30.13800 1.000 20.41767 251 PHE A CA 1
ATOM 1128 C C . PHE A 1 241 ? 70.96800 123.52300 30.68400 1.000 17.73767 251 PHE A C 1
ATOM 1129 O O . PHE A 1 241 ? 69.98100 123.96300 30.10200 1.000 23.33767 251 PHE A O 1
ATOM 1137 N N . ALA A 1 242 ? 71.46300 124.04900 31.79700 1.000 15.22564 252 ALA A N 1
ATOM 1138 C CA . ALA A 1 242 ? 71.00900 125.32300 32.33000 1.000 14.79564 252 ALA A CA 1
ATOM 1139 C C . ALA A 1 242 ? 72.19600 126.24800 32.50100 1.000 22.07564 252 ALA A C 1
ATOM 1140 O O . ALA A 1 242 ? 73.32300 125.79000 32.66900 1.000 28.32564 252 ALA A O 1
ATOM 1142 N N . ILE A 1 243 ? 71.95100 127.55200 32.43100 1.000 25.38993 253 ILE A N 1
ATOM 1143 C CA . ILE A 1 243 ? 73.00900 128.54100 32.63000 1.000 24.32993 253 ILE A CA 1
ATOM 1144 C C . ILE A 1 243 ? 73.05000 128.84600 34.12300 1.000 24.14993 253 ILE A C 1
ATOM 1145 O O . ILE A 1 243 ? 72.02900 129.22000 34.69400 1.000 19.59993 253 ILE A O 1
ATOM 1150 N N . PRO A 1 244 ? 74.22700 128.63600 34.75400 1.000 27.65901 254 PRO A N 1
ATOM 1151 C CA . PRO A 1 244 ? 74.49700 128.79300 36.18300 1.000 26.32901 254 PRO A CA 1
ATOM 1152 C C . PRO A 1 244 ? 73.97000 130.08600 36.75900 1.000 23.78901 254 PRO A C 1
ATOM 1153 O O . PRO A 1 244 ? 74.19100 131.15700 36.19000 1.000 26.16901 254 PRO A O 1
ATOM 1157 N N . SER A 1 245 ? 73.29400 129.98000 37.89800 1.000 20.50078 255 SER A N 1
ATOM 1158 C CA . SER A 1 245 ? 72.61900 131.11100 38.52600 1.000 22.41078 255 SER A CA 1
ATOM 1159 C C . SER A 1 245 ? 73.55500 132.22400 38.95900 1.000 26.65078 255 SER A C 1
ATOM 1160 O O . SER A 1 245 ? 73.10300 133.25300 39.48100 1.000 29.94078 255 SER A O 1
ATOM 1162 N N . ASN A 1 246 ? 74.85200 132.00100 38.76300 1.000 31.98871 256 ASN A N 1
ATOM 1163 C CA . ASN A 1 246 ? 75.84300 133.05400 38.90100 1.000 34.43871 256 ASN A CA 1
ATOM 1164 C C . ASN A 1 246 ? 76.09000 133.70600 37.55800 1.000 31.02871 256 ASN A C 1
ATOM 1165 O O . ASN A 1 246 ? 76.02000 134.92500 37.45700 1.000 33.45871 256 ASN A O 1
ATOM 1170 N N . MET A 1 247 ? 76.34100 132.91000 36.52300 1.000 30.67275 257 MET A N 1
ATOM 1171 C CA . MET A 1 247 ? 76.44900 133.46100 35.17400 1.000 36.42275 257 MET A CA 1
ATOM 1172 C C . MET A 1 247 ? 75.17700 134.23600 34.82700 1.000 37.50275 257 MET A C 1
ATOM 1173 O O . MET A 1 247 ? 75.24500 135.23900 34.10800 1.000 42.05275 257 MET A O 1
ATOM 1178 N N . VAL A 1 248 ? 74.03700 133.78500 35.35400 1.000 29.10668 258 VAL A N 1
ATOM 1179 C CA . VAL A 1 248 ? 72.79100 134.51300 35.17200 1.000 23.42668 258 VAL A CA 1
ATOM 1180 C C . VAL A 1 248 ? 72.86400 135.80000 35.97700 1.000 30.60668 258 VAL A C 1
ATOM 1181 O O . VAL A 1 248 ? 72.67400 136.86500 35.40700 1.000 33.96668 258 VAL A O 1
ATOM 1185 N N . LYS A 1 249 ? 73.17900 135.69400 37.27600 1.000 33.67174 259 LYS A N 1
ATOM 1186 C CA . LYS A 1 249 ? 73.26500 136.85200 38.17400 1.000 29.15174 259 LYS A CA 1
ATOM 1187 C C . LYS A 1 249 ? 74.21000 137.86200 37.55300 1.000 31.25174 259 LYS A C 1
ATOM 1188 O O . LYS A 1 249 ? 73.78600 138.97400 37.23300 1.000 38.87174 259 LYS A O 1
ATOM 1190 N N . ASP A 1 250 ? 75.45100 137.44100 37.31300 1.000 28.04085 260 ASP A N 1
ATOM 1191 C CA . ASP A 1 250 ? 76.45500 138.26200 36.63600 1.000 34.10085 260 ASP A CA 1
ATOM 1192 C C . ASP A 1 250 ? 75.90300 138.99300 35.41100 1.000 34.54085 260 ASP A C 1
ATOM 1193 O O . ASP A 1 250 ? 75.92500 140.22400 35.37700 1.000 40.81085 260 ASP A O 1
ATOM 1198 N N . THR A 1 251 ? 75.37500 138.23800 34.44700 1.000 31.05891 261 THR A N 1
ATOM 1199 C CA . THR A 1 251 ? 74.88500 138.81700 33.18900 1.000 34.76891 261 THR A CA 1
ATOM 1200 C C . THR A 1 251 ? 73.51300 139.49600 33.30500 1.000 40.39891 261 THR A C 1
ATOM 1201 O O . THR A 1 251 ? 73.22700 140.42000 32.54100 1.000 47.32891 261 THR A O 1
ATOM 1205 N N . VAL A 1 252 ? 72.67100 139.03100 34.23400 1.000 36.39732 262 VAL A N 1
ATOM 1206 C CA . VAL A 1 252 ? 71.34200 139.62200 34.44700 1.000 34.04732 262 VAL A CA 1
ATOM 1207 C C . VAL A 1 252 ? 71.47500 140.99200 35.10400 1.000 40.47732 262 VAL A C 1
ATOM 1208 O O . VAL A 1 252 ? 70.78100 141.93400 34.71000 1.000 44.15732 262 VAL A O 1
ATOM 1210 N N . THR A 1 253 ? 72.37800 141.10500 36.08200 1.000 37.00409 263 THR A N 1
ATOM 1211 C CA . THR A 1 253 ? 72.70300 142.39900 36.68000 1.000 39.53409 263 THR A CA 1
ATOM 1212 C C . THR A 1 253 ? 73.36000 143.30200 35.62900 1.000 47.48409 263 THR A C 1
ATOM 1213 O O . THR A 1 253 ? 73.00000 144.47900 35.50200 1.000 54.12409 263 THR A O 1
ATOM 1217 N N . GLN A 1 254 ? 74.28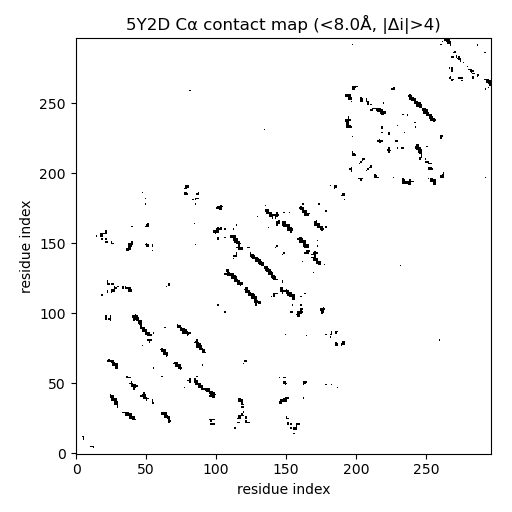600 142.73500 34.85500 1.000 47.28413 264 GLN A N 1
ATOM 1218 C CA . GLN A 1 254 ? 74.93600 143.45200 33.76100 1.000 46.93413 264 GLN A CA 1
ATOM 1219 C C . GLN A 1 254 ? 73.93300 143.91400 32.71900 1.000 48.25413 264 GLN A C 1
ATOM 1220 O O . GLN A 1 254 ? 74.13200 144.94200 32.09500 1.000 55.77413 264 GLN A O 1
ATOM 1226 N N . LEU A 1 255 ? 72.85900 143.15500 32.54400 1.000 45.49117 265 LEU A N 1
ATOM 1227 C CA . LEU A 1 255 ? 71.83900 143.48700 31.55500 1.000 52.22117 265 LEU A CA 1
ATOM 1228 C C . LEU A 1 255 ? 70.83600 144.53400 32.04400 1.000 51.32117 265 LEU A C 1
ATOM 1229 O O . LEU A 1 255 ? 70.32900 145.33200 31.24500 1.000 49.01117 265 LEU A O 1
ATOM 1231 N N . ILE A 1 256 ? 70.53900 144.51300 33.34400 1.000 46.08930 266 ILE A N 1
ATOM 1232 C CA . ILE A 1 256 ? 69.71200 145.54500 33.98500 1.000 47.25930 266 ILE A CA 1
ATOM 1233 C C . ILE A 1 256 ? 70.45100 146.89000 33.89600 1.000 50.89930 266 ILE A C 1
ATOM 1234 O O . ILE A 1 256 ? 69.86800 147.91700 33.51000 1.000 45.30930 266 ILE A O 1
ATOM 1239 N N . LYS A 1 257 ? 71.74400 146.84300 34.22100 1.000 53.38010 267 LYS A N 1
ATOM 1240 C CA . LYS A 1 257 ? 72.63800 147.98500 34.13300 1.000 53.38010 267 LYS A CA 1
ATOM 1241 C C . LYS A 1 257 ? 72.91600 148.31100 32.65800 1.000 57.87010 267 LYS A C 1
ATOM 1242 O O . LYS A 1 257 ? 72.10200 148.99200 32.02600 1.000 61.11010 267 LYS A O 1
ATOM 1244 N N . THR A 1 258 ? 74.03500 147.81300 32.12100 1.000 55.68547 268 THR A N 1
ATOM 1245 C CA . THR A 1 258 ? 74.45800 148.03900 30.73300 1.000 51.72547 268 THR A CA 1
ATOM 1246 C C . THR A 1 258 ? 73.44000 147.46100 29.75200 1.000 60.49547 268 THR A C 1
ATOM 1247 O O . THR A 1 258 ? 72.82900 146.42800 30.04200 1.000 63.29547 268 THR A O 1
ATOM 1250 N N . GLY A 1 259 ? 73.25400 148.13300 28.60800 1.000 65.93643 269 GLY A N 1
ATOM 1251 C CA . GLY A 1 259 ? 72.28400 147.72800 27.56300 1.000 68.61643 269 GLY A CA 1
ATOM 1252 C C . GLY A 1 259 ? 72.27000 146.23000 27.29800 1.000 65.55643 269 GLY A C 1
ATOM 1253 O O . GLY A 1 259 ? 71.25900 145.55600 27.52600 1.000 58.86643 269 GLY A O 1
ATOM 1254 N N . LYS A 1 260 ? 73.41000 145.72200 26.83400 1.000 59.93005 270 LYS A N 1
ATOM 1255 C CA . LYS A 1 260 ? 73.67900 144.28700 26.76700 1.000 61.86005 270 LYS A CA 1
ATOM 1256 C C . LYS A 1 260 ? 74.91700 143.95800 27.62200 1.000 64.93005 270 LYS A C 1
ATOM 1257 O O . LYS A 1 260 ? 75.38900 144.81400 28.38300 1.000 58.59005 270 LYS A O 1
ATOM 1259 N N . ILE A 1 261 ? 75.41800 142.72200 27.51000 1.000 66.34378 271 ILE A N 1
ATOM 1260 C CA . ILE A 1 261 ? 76.63500 142.29500 28.21100 1.000 53.58378 271 ILE A CA 1
ATOM 1261 C C . ILE A 1 261 ? 77.84000 142.82300 27.45800 1.000 51.18378 271 ILE A C 1
ATOM 1262 O O . ILE A 1 261 ? 78.10300 142.40800 26.32900 1.000 54.25378 271 ILE A O 1
ATOM 1264 N N . GLU A 1 262 ? 78.56600 143.74800 28.04000 1.000 50.66574 272 GLU A N 1
ATOM 1265 C CA . GLU A 1 262 ? 79.71100 144.28400 27.34600 1.000 50.08574 272 GLU A CA 1
ATOM 1266 C C . GLU A 1 262 ? 80.78900 143.24400 27.23400 1.000 47.96574 272 GLU A C 1
ATOM 1267 O O . GLU A 1 262 ? 81.11500 142.59000 28.19000 1.000 52.91574 272 GLU A O 1
ATOM 1269 N N . ARG A 1 263 ? 81.32100 143.08600 26.04100 1.000 46.17012 273 ARG A N 1
ATOM 1270 C CA . ARG A 1 263 ? 82.39700 142.16200 25.76900 1.000 44.21012 273 ARG A CA 1
ATOM 1271 C C . ARG A 1 263 ? 82.92300 142.59000 24.43800 1.000 49.13012 273 ARG A C 1
ATOM 1272 O O . ARG A 1 263 ? 82.16400 142.91800 23.55600 1.000 58.05012 273 ARG A O 1
ATOM 1274 N N . GLY A 1 264 ? 84.22700 142.54900 24.26200 1.000 44.14088 274 GLY A N 1
ATOM 1275 C CA . GLY A 1 264 ? 84.80900 143.03100 23.03300 1.000 50.17088 274 GLY A CA 1
ATOM 1276 C C . GLY A 1 264 ? 85.30900 142.13000 21.94000 1.000 48.77088 274 GLY A C 1
ATOM 1277 O O . GLY A 1 264 ? 85.76000 141.03100 22.16500 1.000 45.47088 274 GLY A O 1
ATOM 1278 N N . TYR A 1 265 ? 85.31200 142.67800 20.73500 1.000 58.22734 275 TYR A N 1
ATOM 1279 C CA . TYR A 1 265 ? 85.72400 141.97300 19.53800 1.000 56.91734 275 TYR A CA 1
ATOM 1280 C C . TYR A 1 265 ? 87.21100 141.86900 19.31600 1.000 55.39734 275 TYR A C 1
ATOM 1281 O O . TYR A 1 265 ? 87.99600 142.06100 20.20100 1.000 62.10734 275 TYR A O 1
ATOM 1283 N N . LEU A 1 266 ? 87.58200 141.58500 18.08800 1.000 54.61917 276 LEU A N 1
ATOM 1284 C CA . LEU A 1 266 ? 88.95000 141.41100 17.73600 1.000 42.80917 276 LEU A CA 1
ATOM 1285 C C . LEU A 1 266 ? 88.96200 141.47800 16.24300 1.000 49.75917 276 LEU A C 1
ATOM 1286 O O . LEU A 1 266 ? 88.10500 140.88700 15.59700 1.000 58.76917 276 LEU A O 1
ATOM 1291 N N . SER A 1 291 ? 93.14900 129.91900 13.00900 1.000 58.42064 301 SER A N 1
ATOM 1292 C CA . SER A 1 291 ? 92.05600 130.35500 12.16600 1.000 57.09064 301 SER A CA 1
ATOM 1293 C C . SER A 1 291 ? 91.59800 131.76300 12.51000 1.000 62.93064 301 SER A C 1
ATOM 1294 O O . SER A 1 291 ? 91.29200 132.04500 13.64900 1.000 64.73064 301 SER A O 1
ATOM 1296 N N . VAL A 1 292 ? 91.54000 132.63400 11.51000 1.000 67.56231 302 VAL A N 1
ATOM 1297 C CA . VAL A 1 292 ? 91.15100 134.01600 11.71200 1.000 67.21231 302 VAL A CA 1
ATOM 1298 C C . VAL A 1 292 ? 90.33100 134.56600 10.56800 1.000 78.25231 302 VAL A C 1
ATOM 1299 O O . VAL A 1 292 ? 90.22500 133.94500 9.52700 1.000 75.37231 302 VAL A O 1
ATOM 1301 N N . GLU A 1 293 ? 89.76600 135.75200 10.76900 1.000 80.51951 303 GLU A N 1
ATOM 1302 C CA . GLU A 1 293 ? 88.92800 136.39200 9.76000 1.000 79.87951 303 GLU A CA 1
ATOM 1303 C C . GLU A 1 293 ? 89.08100 137.89200 9.64400 1.000 83.52951 303 GLU A C 1
ATOM 1304 O O . GLU A 1 293 ? 90.04900 138.49200 10.09800 1.000 81.06951 303 GLU A O 1
ATOM 1306 N N . LYS A 1 294 ? 88.06000 138.50200 9.07600 1.000 85.73676 304 LYS A N 1
ATOM 1307 C CA . LYS A 1 294 ? 88.12400 139.92600 8.79800 1.000 97.19676 304 LYS A CA 1
ATOM 1308 C C . LYS A 1 294 ? 87.12000 140.85700 9.43400 1.000 94.11676 304 LYS A C 1
ATOM 1309 O O . LYS A 1 294 ? 85.92000 140.68100 9.33400 1.000 104.42676 304 LYS A O 1
ATOM 1311 N N . ASP A 1 295 ? 87.65700 141.87300 10.07300 1.000 93.38849 305 ASP A N 1
ATOM 1312 C CA . ASP A 1 295 ? 86.86800 142.96400 10.68900 1.000 96.14849 305 ASP A CA 1
ATOM 1313 C C . ASP A 1 295 ? 87.77200 144.17900 10.96800 1.000 97.05849 305 ASP A C 1
ATOM 1314 O O . ASP A 1 295 ? 88.80600 144.34400 10.30200 1.000 96.04849 305 ASP A O 1
ATOM 1316 N N . SER A 1 296 ? 87.39200 145.03200 11.92700 1.000 91.42592 306 SER A N 1
ATOM 1317 C CA . SER A 1 296 ? 88.30900 146.08100 12.40900 1.000 89.57592 306 SER A CA 1
ATOM 1318 C C . SER A 1 296 ? 89.18600 145.62000 13.62000 1.000 85.82592 306 SER A C 1
ATOM 1319 O O . SER A 1 296 ? 90.04600 144.78300 13.38200 1.000 81.91592 306 SER A O 1
ATOM 1322 N N . PRO A 1 297 ? 88.92200 146.05400 14.89400 1.000 80.69571 307 PRO A N 1
ATOM 1323 C CA . PRO A 1 297 ? 89.83600 146.02100 16.08000 1.000 70.48571 307 PRO A CA 1
ATOM 1324 C C . PRO A 1 297 ? 91.21200 145.32700 16.03700 1.000 69.33571 307 PRO A C 1
ATOM 1325 O O . PRO A 1 297 ? 92.13700 145.80500 16.69100 1.000 71.80571 307 PRO A O 1
ATOM 1329 N N . ALA A 1 298 ? 91.32300 144.19700 15.33400 1.000 64.60860 308 ALA A N 1
ATOM 1330 C CA . ALA A 1 298 ? 92.61000 143.56200 15.01600 1.000 60.69860 308 ALA A CA 1
ATOM 1331 C C . ALA A 1 298 ? 93.15200 144.07300 13.67100 1.000 74.00860 308 ALA A C 1
ATOM 1332 O O . ALA A 1 298 ? 94.17900 143.59600 13.17900 1.000 78.20860 308 ALA A O 1
ATOM 1334 N N . LYS A 1 299 ? 92.43200 145.03200 13.08400 1.000 78.26913 309 LYS A N 1
ATOM 1335 C CA . LYS A 1 299 ? 92.84800 145.78100 11.89400 1.000 79.72913 309 LYS A CA 1
ATOM 1336 C C . LYS A 1 299 ? 92.90500 147.28100 12.21700 1.000 80.11913 309 LYS A C 1
ATOM 1337 O O . LYS A 1 299 ? 93.83800 147.97300 11.79600 1.000 81.76913 309 LYS A O 1
ATOM 1339 N N . LYS A 1 300 ? 91.90100 147.75600 12.96500 1.000 77.83490 310 LYS A N 1
ATOM 1340 C CA . LYS A 1 300 ? 91.80600 149.13200 13.50100 1.000 79.62490 310 LYS A CA 1
ATOM 1341 C C . LYS A 1 300 ? 92.98900 149.51900 14.41900 1.000 89.79490 310 LYS A C 1
ATOM 1342 O O . LYS A 1 300 ? 93.33300 150.70500 14.53700 1.000 99.03490 310 LYS A O 1
ATOM 1348 N N . ALA A 1 301 ? 93.58600 148.51200 15.06400 1.000 86.63093 311 ALA A N 1
ATOM 1349 C CA . ALA A 1 301 ? 94.76900 148.66700 15.91600 1.000 76.85093 311 ALA A CA 1
ATOM 1350 C C . ALA A 1 301 ? 95.64600 147.40100 15.86000 1.000 76.86093 311 ALA A C 1
ATOM 1351 O O . ALA A 1 301 ? 95.93000 146.77000 16.88900 1.000 76.22093 311 ALA A O 1
ATOM 1353 N N . GLY A 1 302 ? 96.06600 147.04200 14.64600 1.000 69.07513 312 GLY A N 1
ATOM 1354 C CA . GLY A 1 302 ? 96.89700 145.85700 14.38900 1.000 61.17513 312 GLY A CA 1
ATOM 1355 C C . GLY A 1 302 ? 96.61500 145.26900 13.01900 1.000 58.44513 312 GLY A C 1
ATOM 1356 O O . GLY A 1 302 ? 95.91400 145.88000 12.21400 1.000 54.56513 312 GLY A O 1
ATOM 1357 N N . ILE A 1 303 ? 97.16300 144.08200 12.76400 1.000 60.31714 313 ILE A N 1
ATOM 1358 C CA . ILE A 1 303 ? 96.96300 143.33000 11.51400 1.000 56.79714 313 ILE A CA 1
ATOM 1359 C C . ILE A 1 303 ? 97.51700 141.91900 11.69800 1.000 64.40714 313 ILE A C 1
ATOM 1360 O O . ILE A 1 303 ? 98.68400 141.65700 11.38300 1.000 69.33714 313 ILE A O 1
ATOM 1362 N N . LEU A 1 304 ? 96.73000 141.05200 12.31400 1.000 64.43333 314 LEU A N 1
ATOM 1363 C CA . LEU A 1 304 ? 97.17400 139.69900 12.65000 1.000 70.10333 314 LEU A CA 1
ATOM 1364 C C . LEU A 1 304 ? 97.64400 138.76200 11.54200 1.000 63.69333 314 LEU A C 1
ATOM 1365 O O . LEU A 1 304 ? 96.85800 138.21000 10.79900 1.000 62.67333 314 LEU A O 1
ATOM 1367 N N . VAL A 1 305 ? 98.94900 138.56700 11.47400 1.000 61.05408 315 VAL A N 1
ATOM 1368 C CA . VAL A 1 305 ? 99.54800 137.67600 10.50500 1.000 67.90408 315 VAL A CA 1
ATOM 1369 C C . VAL A 1 305 ? 99.56700 136.26900 11.07800 1.000 70.42408 315 VAL A C 1
ATOM 1370 O O . VAL A 1 305 ? 99.26100 136.07000 12.24000 1.000 72.37408 315 VAL A O 1
ATOM 1372 N N . TRP A 1 306 ? 99.83400 135.28100 10.22200 1.000 72.59137 316 TRP A N 1
ATOM 1373 C CA . TRP A 1 306 ? 99.88700 133.83000 10.53000 1.000 67.41137 316 TRP A CA 1
ATOM 1374 C C . TRP A 1 306 ? 98.59500 133.10600 10.89700 1.000 69.91137 316 TRP A C 1
ATOM 1375 O O . TRP A 1 306 ? 98.61000 131.92000 11.15200 1.000 72.31137 316 TRP A O 1
ATOM 1386 N N . ASP A 1 307 ? 97.49000 133.83400 10.91700 1.000 69.04039 317 ASP A N 1
ATOM 1387 C CA . ASP A 1 307 ? 96.14200 133.38300 11.20600 1.000 65.36039 317 ASP A CA 1
ATOM 1388 C C . ASP A 1 307 ? 95.76200 132.76500 12.54600 1.000 56.70039 317 ASP A C 1
ATOM 1389 O O . ASP A 1 307 ? 94.73500 133.10900 13.07600 1.000 51.83039 317 ASP A O 1
ATOM 1394 N N . LEU A 1 308 ? 96.57000 131.88300 13.10700 1.000 64.20828 318 LEU A N 1
ATOM 1395 C CA . LEU A 1 308 ? 96.24300 131.26900 14.39500 1.000 67.71828 318 LEU A CA 1
ATOM 1396 C C . LEU A 1 308 ? 96.97800 131.91400 15.56900 1.000 64.23828 318 LEU A C 1
ATOM 1397 O O . LEU A 1 308 ? 98.18800 131.84300 15.67900 1.000 65.26828 318 LEU A O 1
ATOM 1399 N N . ILE A 1 309 ? 96.21200 132.51000 16.46400 1.000 57.97485 319 ILE A N 1
ATOM 1400 C CA . ILE A 1 309 ? 96.72700 133.22500 17.60300 1.000 55.87485 319 ILE A CA 1
ATOM 1401 C C . ILE A 1 309 ? 96.81400 132.38700 18.85800 1.000 62.13485 319 ILE A C 1
ATOM 1402 O O . ILE A 1 309 ? 95.89300 132.41800 19.64600 1.000 60.39485 319 ILE A O 1
ATOM 1404 N N . THR A 1 310 ? 97.94100 131.70300 19.06800 1.000 69.09480 320 THR A N 1
ATOM 1405 C CA . THR A 1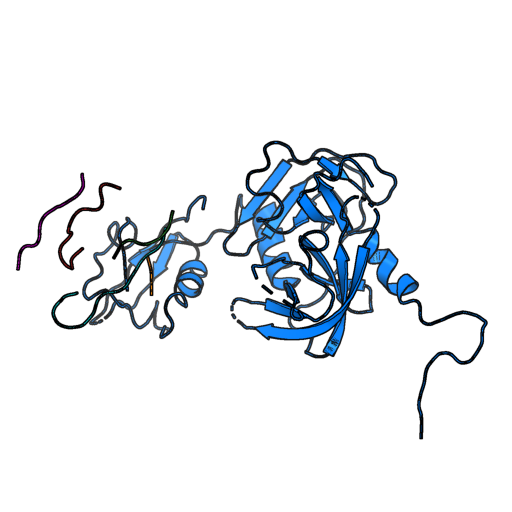 310 ? 98.15400 130.81100 20.22000 1.000 68.24480 320 THR A CA 1
ATOM 1406 C C . THR A 1 310 ? 97.66100 131.30700 21.54200 1.000 75.76480 320 THR A C 1
ATOM 1407 O O . THR A 1 310 ? 96.76700 130.73800 22.12000 1.000 82.18480 320 THR A O 1
ATOM 1411 N N . GLU A 1 311 ? 98.25000 132.36600 22.03800 1.000 75.30608 321 GLU A N 1
ATOM 1412 C CA . GLU A 1 311 ? 97.80600 132.88800 23.32700 1.000 71.93608 321 GLU A CA 1
ATOM 1413 C C . GLU A 1 311 ? 96.98900 134.17600 23.15100 1.000 74.33608 321 GLU A C 1
ATOM 1414 O O . GLU A 1 311 ? 97.05900 134.83500 22.10900 1.000 70.98608 321 GLU A O 1
ATOM 1416 N N . VAL A 1 312 ? 96.18700 134.50100 24.16300 1.000 74.30339 322 VAL A N 1
ATOM 1417 C CA . VAL A 1 312 ? 95.42800 135.74900 24.21100 1.000 72.49339 322 VAL A CA 1
ATOM 1418 C C . VAL A 1 312 ? 95.76900 136.47600 25.51300 1.000 80.88339 322 VAL A C 1
ATOM 1419 O O . VAL A 1 312 ? 95.39100 136.02700 26.60600 1.000 86.23339 322 VAL A O 1
ATOM 1421 N N . ASN A 1 313 ? 96.49900 137.58800 25.37500 1.000 77.59496 323 ASN A N 1
ATOM 1422 C CA . ASN A 1 313 ? 97.06500 138.35600 26.49600 1.000 71.54496 323 ASN A CA 1
ATOM 1423 C C . ASN A 1 313 ? 97.81800 137.47500 27.50000 1.000 76.16496 323 ASN A C 1
ATOM 1424 O O . ASN A 1 313 ? 97.63100 137.58800 28.71400 1.000 77.21496 323 ASN A O 1
ATOM 1426 N N . GLY A 1 314 ? 98.65200 136.58000 26.96600 1.000 77.77476 324 GLY A N 1
ATOM 1427 C CA . GLY A 1 314 ? 99.49400 135.69300 27.77200 1.000 78.08476 324 GLY A CA 1
ATOM 1428 C C . GLY A 1 314 ? 98.91000 134.33200 28.10500 1.000 72.56476 324 GLY A C 1
ATOM 1429 O O . GLY A 1 314 ? 99.62100 133.46800 28.62500 1.000 66.40476 324 GLY A O 1
ATOM 1430 N N . LYS A 1 315 ? 97.62400 134.14500 27.80500 1.000 78.00599 325 LYS A N 1
ATOM 1431 C CA . LYS A 1 315 ? 96.90400 132.90600 28.10800 1.000 82.54599 325 LYS A CA 1
ATOM 1432 C C . LYS A 1 315 ? 96.71100 132.03500 26.86600 1.000 77.08599 325 LYS A C 1
ATOM 1433 O O . LYS A 1 315 ? 96.00200 132.42400 25.93700 1.000 73.61599 325 LYS A O 1
ATOM 1435 N N . LYS A 1 316 ? 97.33900 130.85800 26.87700 1.000 77.60988 326 LYS A N 1
ATOM 1436 C CA . LYS A 1 316 ? 97.30300 129.90900 25.75400 1.000 82.72988 326 LYS A CA 1
ATOM 1437 C C . LYS A 1 316 ? 95.88400 129.47300 25.36800 1.000 84.60988 326 LYS A C 1
ATOM 1438 O O . LYS A 1 316 ? 95.03500 129.28200 26.24200 1.000 83.88988 326 LYS A O 1
ATOM 1440 N N . VAL A 1 317 ? 95.62900 129.38400 24.06900 1.000 85.59252 327 VAL A N 1
ATOM 1441 C CA . VAL A 1 317 ? 94.32700 129.03100 23.56000 1.000 78.75252 327 VAL A CA 1
ATOM 1442 C C . VAL A 1 317 ? 94.41200 127.97600 22.48900 1.000 77.26252 327 VAL A C 1
ATOM 1443 O O . VAL A 1 317 ? 94.49000 128.28800 21.31900 1.000 77.42252 327 VAL A O 1
ATOM 1447 N N . LYS A 1 318 ? 94.38000 126.71700 22.87500 1.000 80.14800 328 LYS A N 1
ATOM 1448 C CA . LYS A 1 318 ? 94.47500 125.66500 21.88400 1.000 82.14800 328 LYS A CA 1
ATOM 1449 C C . LYS A 1 318 ? 93.12900 125.05400 21.56600 1.000 80.30800 328 LYS A C 1
ATOM 1450 O O . LYS A 1 318 ? 93.02300 123.84000 21.44900 1.000 86.09800 328 LYS A O 1
ATOM 1452 N N . ASN A 1 319 ? 92.09600 125.86900 21.39200 1.000 77.44872 329 ASN A N 1
ATOM 1453 C CA . ASN A 1 319 ? 90.79600 125.27500 21.11100 1.000 80.19872 329 ASN A CA 1
ATOM 1454 C C . ASN A 1 319 ? 89.76800 126.02900 20.27700 1.000 86.81872 329 ASN A C 1
ATOM 1455 O O . ASN A 1 319 ? 88.71200 126.39700 20.77700 1.000 80.15872 329 ASN A O 1
ATOM 1457 N N . THR A 1 320 ? 90.05800 126.20000 18.99600 1.000 99.19854 330 THR A N 1
ATOM 1458 C CA . THR A 1 320 ? 89.12800 126.83200 18.06300 1.000 91.07854 330 THR A CA 1
ATOM 1459 C C . THR A 1 320 ? 88.53100 128.13600 18.55500 1.000 85.65854 330 THR A C 1
ATOM 1460 O O . THR A 1 320 ? 89.08900 129.19600 18.36900 1.000 70.60854 330 THR A O 1
ATOM 1462 N N . ASN A 1 321 ? 87.38000 128.02900 19.19200 1.000 88.93674 331 ASN A N 1
ATOM 1463 C CA . ASN A 1 321 ? 86.70500 129.19400 19.70600 1.000 89.58674 331 ASN A CA 1
ATOM 1464 C C . ASN A 1 321 ? 86.79400 129.22700 21.21200 1.000 78.63674 331 ASN A C 1
ATOM 1465 O O . ASN A 1 321 ? 85.82400 129.45800 21.91300 1.000 69.02674 331 ASN A O 1
ATOM 1467 N N . GLU A 1 322 ? 87.97700 128.91400 21.69100 1.000 76.10621 332 GLU A N 1
ATOM 1468 C CA . GLU A 1 322 ? 88.29200 129.01300 23.11200 1.000 70.68621 332 GLU A CA 1
ATOM 1469 C C . GLU A 1 322 ? 88.86200 130.39700 23.41600 1.000 66.68621 332 GLU A C 1
ATOM 1470 O O . GLU A 1 322 ? 89.37200 130.63200 24.49600 1.000 66.27621 332 GLU A O 1
ATOM 1476 N N . LEU A 1 323 ? 88.79100 131.27400 22.42000 1.000 73.60028 333 LEU A N 1
ATOM 1477 C CA . LEU A 1 323 ? 89.22000 132.63000 22.38400 1.000 66.04028 333 LEU A CA 1
ATOM 1478 C C . LEU A 1 323 ? 87.97000 133.45400 22.27900 1.000 60.31028 333 LEU A C 1
ATOM 1479 O O . LEU A 1 323 ? 87.94800 134.54200 22.76500 1.000 58.89028 333 LEU A O 1
ATOM 1484 N N . ARG A 1 324 ? 86.93700 132.95600 21.61100 1.000 70.07012 334 ARG A N 1
ATOM 1485 C CA . ARG A 1 324 ? 85.68700 133.69300 21.52200 1.000 70.78012 334 ARG A CA 1
ATOM 1486 C C . ARG A 1 324 ? 85.20300 133.89000 22.93100 1.000 72.90012 334 ARG A C 1
ATOM 1487 O O . ARG A 1 324 ? 84.47700 134.82700 23.20000 1.000 71.41012 334 ARG A O 1
ATOM 1495 N N . ASN A 1 325 ? 85.56300 132.97200 23.82500 1.000 73.11985 335 ASN A N 1
ATOM 1496 C CA . ASN A 1 325 ? 85.21700 133.16900 25.23400 1.000 68.10985 335 ASN A CA 1
ATOM 1497 C C . ASN A 1 325 ? 86.24000 134.09500 25.89400 1.000 63.63985 335 ASN A C 1
ATOM 1498 O O . ASN A 1 325 ? 85.86500 135.00000 26.64900 1.000 63.05985 335 ASN A O 1
ATOM 1500 N N . LEU A 1 326 ? 87.52200 133.88000 25.57800 1.000 58.10658 336 LEU A N 1
ATOM 1501 C CA . LEU A 1 326 ? 88.61600 134.64500 26.17600 1.000 54.06658 336 LEU A CA 1
ATOM 1502 C C . LEU A 1 326 ? 88.56100 136.11000 25.76300 1.000 46.95658 336 LEU A C 1
ATOM 1503 O O . LEU A 1 326 ? 88.53900 136.98800 26.62300 1.000 46.96658 336 LEU A O 1
ATOM 1505 N N . ILE A 1 327 ? 88.50100 136.36800 24.45800 1.000 46.74754 337 ILE A N 1
ATOM 1506 C CA . ILE A 1 327 ? 88.42300 137.73800 23.95700 1.000 42.14754 337 ILE A CA 1
ATOM 1507 C C . ILE A 1 327 ? 87.08900 138.36900 24.34600 1.000 43.29754 337 ILE A C 1
ATOM 1508 O O . ILE A 1 327 ? 87.03300 139.56200 24.65600 1.000 46.94754 337 ILE A O 1
ATOM 1512 N N . GLY A 1 328 ? 86.03600 137.55200 24.37500 1.000 46.68245 338 GLY A N 1
ATOM 1513 C CA . GLY A 1 328 ? 84.71800 137.96500 24.87100 1.000 51.78245 338 GLY A CA 1
ATOM 1514 C C . GLY A 1 328 ? 84.76200 138.47500 26.30400 1.000 52.98245 338 GLY A C 1
ATOM 1515 O O . GLY A 1 328 ? 84.11200 139.47700 26.64400 1.000 49.54245 338 GLY A O 1
ATOM 1516 N N . SER A 1 329 ? 85.54800 137.78400 27.13400 1.000 54.42030 339 SER A N 1
ATOM 1517 C CA . SER A 1 329 ? 85.75500 138.15600 28.53000 1.000 48.92030 339 SER A CA 1
ATOM 1518 C C . SER A 1 329 ? 86.33400 139.57000 28.67400 1.000 45.01030 339 SER A C 1
ATOM 1519 O O . SER A 1 329 ? 85.85900 140.35700 29.50000 1.000 50.35030 339 SER A O 1
ATOM 1521 N N . MET A 1 330 ? 87.32500 139.88400 27.83600 1.000 39.80728 340 MET A N 1
ATOM 1522 C CA . MET A 1 330 ? 88.07400 141.14200 27.89500 1.000 41.51728 340 MET A CA 1
ATOM 1523 C C . MET A 1 330 ? 87.24400 142.33800 27.43500 1.000 37.82728 340 MET A C 1
ATOM 1524 O O . MET A 1 330 ? 87.26000 142.68900 26.25500 1.000 36.81728 340 MET A O 1
ATOM 1529 N N . LEU A 1 331 ? 86.46600 142.87000 28.35300 1.000 45.30268 341 LEU A N 1
ATOM 1530 C CA . LEU A 1 331 ? 85.56800 143.99300 28.16500 1.000 47.24268 341 LEU A CA 1
ATOM 1531 C C . LEU A 1 331 ? 86.01300 145.04900 27.21900 1.000 50.39268 341 LEU A C 1
ATOM 1532 O O . LEU A 1 331 ? 86.81900 145.83600 27.58500 1.000 59.92268 341 LEU A O 1
ATOM 1537 N N . PRO A 1 332 ? 85.40800 145.12400 26.04200 1.000 52.79956 342 PRO A N 1
ATOM 1538 C CA . PRO A 1 332 ? 85.63000 146.03900 24.92500 1.000 58.27956 342 PRO A CA 1
ATOM 1539 C C . PRO A 1 332 ? 86.07100 147.40200 25.35700 1.000 69.99956 342 PRO A C 1
ATOM 1540 O O . PRO A 1 332 ? 85.34000 148.02500 26.09500 1.000 76.87956 342 PRO A O 1
ATOM 1542 N N . ASN A 1 333 ? 87.22500 147.85700 24.88100 1.000 70.30598 343 ASN A N 1
ATOM 1543 C CA . ASN A 1 333 ? 87.79500 149.15400 25.24000 1.000 69.68598 343 ASN A CA 1
ATOM 1544 C C . ASN A 1 333 ? 89.08900 148.81500 25.96900 1.000 73.27598 343 ASN A C 1
ATOM 1545 O O . ASN A 1 333 ? 89.89600 149.66500 26.30100 1.000 76.82598 343 ASN A O 1
ATOM 1546 N N . GLN A 1 334 ? 89.27100 147.51900 26.16200 1.000 62.47473 344 GLN A N 1
ATOM 1547 C CA . GLN A 1 334 ? 90.40700 146.88000 26.82100 1.000 54.78473 344 GLN A CA 1
ATOM 1548 C C . GLN A 1 334 ? 91.48900 146.69000 25.76700 1.000 58.37473 344 GLN A C 1
ATOM 1549 O O . GLN A 1 334 ? 91.25700 146.91900 24.57600 1.000 60.87473 344 GLN A O 1
ATOM 1552 N N . ARG A 1 335 ? 92.67200 146.28300 26.21000 1.000 59.06500 345 ARG A N 1
ATOM 1553 C CA . ARG A 1 335 ? 93.75200 145.92700 25.31700 1.000 53.81500 345 ARG A CA 1
ATOM 1554 C C . ARG A 1 335 ? 94.07900 144.45800 25.50400 1.000 51.33500 345 ARG A C 1
ATOM 1555 O O . ARG A 1 335 ? 94.05800 143.95600 26.63300 1.000 54.87500 345 ARG A O 1
ATOM 1557 N N . VAL A 1 336 ? 94.35500 143.77400 24.39400 1.000 57.26241 346 VAL A N 1
ATOM 1558 C CA . VAL A 1 336 ? 94.70500 142.34600 24.39600 1.000 67.08241 346 VAL A CA 1
ATOM 1559 C C . VAL A 1 336 ? 96.09300 142.13200 23.80000 1.000 63.29241 346 VAL A C 1
ATOM 1560 O O . VAL A 1 336 ? 96.53700 142.92800 22.98400 1.000 59.93241 346 VAL A O 1
ATOM 1562 N N . THR A 1 337 ? 96.77100 141.06200 24.21300 1.000 65.66344 347 THR A N 1
ATOM 1563 C CA . THR A 1 337 ? 98.13400 140.78100 23.74600 1.000 80.17344 347 THR A CA 1
ATOM 1564 C C . THR A 1 337 ? 98.27000 139.37400 23.12700 1.000 87.10344 347 THR A C 1
ATOM 1565 O O . THR A 1 337 ? 97.26400 138.67300 22.97100 1.000 80.70344 347 THR A O 1
ATOM 1567 N N . LEU A 1 338 ? 99.51100 138.99700 22.77000 1.000 92.77267 348 LEU A N 1
ATOM 1568 C CA . LEU A 1 338 ? 99.90100 137.69000 22.16200 1.000 90.79267 348 LEU A CA 1
ATOM 1569 C C . LEU A 1 338 ? 99.22300 137.35700 20.81500 1.000 80.19267 348 LEU A C 1
ATOM 1570 O O . LEU A 1 338 ? 98.00100 137.20700 20.74200 1.000 71.52267 348 LEU A O 1
ATOM 1572 N N . LYS A 1 339 ? 100.03900 137.22200 19.76600 1.000 79.86749 349 LYS A N 1
ATOM 1573 C CA . LYS A 1 339 ? 99.55800 137.26500 18.37200 1.000 87.68749 349 LYS A CA 1
ATOM 1574 C C . LYS A 1 339 ? 99.76100 136.00700 17.52900 1.000 75.96749 349 LYS A C 1
ATOM 1575 O O . LYS A 1 339 ? 98.81000 135.52800 16.90100 1.000 65.26749 349 LYS A O 1
ATOM 1576 N N . VAL A 1 340 ? 101.00400 135.51900 17.49100 1.000 73.60976 350 VAL A N 1
ATOM 1577 C CA . VAL A 1 340 ? 101.38500 134.23300 16.87600 1.000 70.52976 350 VAL A CA 1
ATOM 1578 C C . VAL A 1 340 ? 100.79800 133.95900 15.48600 1.000 67.06976 350 VAL A C 1
ATOM 1579 O O . VAL A 1 340 ? 100.89600 132.84700 14.95600 1.000 63.03976 350 VAL A O 1
ATOM 1581 N N . LYS A 1 345 ? 106.62600 134.92300 17.51100 1.000 55.55027 355 LYS A N 1
ATOM 1582 C CA . LYS A 1 345 ? 105.87900 136.04800 16.94700 1.000 73.06027 355 LYS A CA 1
ATOM 1583 C C . LYS A 1 345 ? 104.65600 136.41200 17.80500 1.000 86.97027 355 LYS A C 1
ATOM 1584 O O . LYS A 1 345 ? 104.02200 135.52000 18.38000 1.000 87.72027 355 LYS A O 1
ATOM 1590 N N . GLU A 1 346 ? 104.35800 137.71800 17.89200 1.000 96.33580 356 GLU A N 1
ATOM 1591 C CA . GLU A 1 346 ? 103.24500 138.28300 18.70300 1.000 86.34580 356 GLU A CA 1
ATOM 1592 C C . GLU A 1 346 ? 103.03800 139.79500 18.48200 1.000 82.69580 356 GLU A C 1
ATOM 1593 O O . GLU A 1 346 ? 103.93800 140.47000 17.96800 1.000 94.53580 356 GLU A O 1
ATOM 1595 N N . ARG A 1 347 ? 101.85900 140.30300 18.87300 1.000 73.88575 357 ARG A N 1
ATOM 1596 C CA . ARG A 1 347 ? 101.54700 141.75600 18.97800 1.000 80.44575 357 ARG A CA 1
ATOM 1597 C C . ARG A 1 347 ? 100.31100 142.03600 19.86200 1.000 73.36575 357 ARG A C 1
ATOM 1598 O O . ARG A 1 347 ? 99.56000 141.11100 20.17900 1.000 73.84575 357 ARG A O 1
ATOM 1601 N N . ALA A 1 348 ? 100.10300 143.30100 20.25000 1.000 69.90879 358 ALA A N 1
ATOM 1602 C CA . ALA A 1 348 ? 98.98800 143.68200 21.14900 1.000 73.18879 358 ALA A CA 1
ATOM 1603 C C . ALA A 1 348 ? 97.94600 144.64600 20.55000 1.000 66.43879 358 ALA A C 1
ATOM 1604 O O . ALA A 1 348 ? 98.29900 145.60200 19.86000 1.000 65.11879 358 ALA A O 1
ATOM 1606 N N . PHE A 1 349 ? 96.67100 144.38000 20.84400 1.000 74.13350 359 PHE A N 1
ATOM 1607 C CA . PHE A 1 349 ? 95.51700 145.10100 20.26300 1.000 83.08350 359 PHE A CA 1
ATOM 1608 C C . PHE A 1 349 ? 94.73700 145.94200 21.27400 1.000 87.09350 359 PHE A C 1
ATOM 1609 O O . PHE A 1 349 ? 94.74900 145.64700 22.46700 1.000 82.60350 359 PHE A O 1
ATOM 1612 N N . THR A 1 350 ? 94.07100 146.98700 20.77800 1.000 89.27148 360 THR A N 1
ATOM 1613 C CA . THR A 1 350 ? 93.03200 147.70400 21.52100 1.000 85.79148 360 THR A CA 1
ATOM 1614 C C . THR A 1 350 ? 91.67600 147.38700 20.87900 1.000 89.86148 360 THR A C 1
ATOM 1615 O O . THR A 1 350 ? 91.39000 147.81400 19.75100 1.000 89.87148 360 THR A O 1
ATOM 1617 N N . LEU A 1 351 ? 90.88800 146.54400 21.54200 1.000 84.02569 361 LEU A N 1
ATOM 1618 C CA . LEU A 1 351 ? 89.61700 146.06500 20.99100 1.000 79.83569 361 LEU A CA 1
ATOM 1619 C C . LEU A 1 351 ? 88.39900 146.92200 21.19300 1.000 82.25569 361 LEU A C 1
ATOM 1620 O O . LEU A 1 351 ? 88.44000 147.90700 21.90700 1.000 89.35569 361 LEU A O 1
ATOM 1625 N N . THR A 1 352 ? 87.30000 146.51500 20.56800 1.000 80.36374 362 THR A N 1
ATOM 1626 C CA . THR A 1 352 ? 86.05400 147.26400 20.64800 1.000 87.67374 362 THR A CA 1
ATOM 1627 C C . THR A 1 352 ? 84.80900 146.41100 20.81500 1.000 81.31374 362 THR A C 1
ATOM 1628 O O . THR A 1 352 ? 84.85900 145.20500 20.66400 1.000 75.92374 362 THR A O 1
ATOM 1630 N N . LEU A 1 353 ? 83.68300 147.07500 21.06900 1.000 82.52437 363 LEU A N 1
ATOM 1631 C CA . LEU A 1 353 ? 82.37000 146.46800 21.31100 1.000 80.58437 363 LEU A CA 1
ATOM 1632 C C . LEU A 1 353 ? 81.90700 145.42600 20.31500 1.000 81.59437 363 LEU A C 1
ATOM 1633 O O . LEU A 1 353 ? 82.24400 145.46300 19.15100 1.000 85.04437 363 LEU A O 1
ATOM 1638 N N . ALA A 1 354 ? 81.05300 144.53300 20.77600 1.000 74.65769 364 ALA A N 1
ATOM 1639 C CA . ALA A 1 354 ? 80.55100 143.46100 19.94600 1.000 78.82769 364 ALA A CA 1
ATOM 1640 C C . ALA A 1 354 ? 79.42200 143.81400 18.98100 1.000 89.05769 364 ALA A C 1
ATOM 1641 O O . ALA A 1 354 ? 79.36000 144.89400 18.42300 1.000 93.04769 364 ALA A O 1
ATOM 1643 N N . GLU A 1 355 ? 78.50300 142.89000 18.77500 1.000 84.37120 365 GLU A N 1
ATOM 1644 C CA . GLU A 1 355 ? 77.46400 143.15400 17.80700 1.000 93.43120 365 GLU A CA 1
ATOM 1645 C C . GLU A 1 355 ? 76.13800 142.49800 18.11700 1.000 96.32120 365 GLU A C 1
ATOM 1646 O O . GLU A 1 355 ? 75.96400 141.85200 19.14400 1.000 91.85120 365 GLU A O 1
ATOM 1652 N N . ARG A 1 356 ? 75.20300 142.68700 17.19400 1.000 104.34095 366 ARG A N 1
ATOM 1653 C CA . ARG A 1 356 ? 73.88000 142.10500 17.26700 1.000 105.45095 366 ARG A CA 1
ATOM 1654 C C . ARG A 1 356 ? 74.00200 140.88600 16.38800 1.000 104.02095 366 ARG A C 1
ATOM 1655 O O . ARG A 1 356 ? 74.08600 141.01100 15.17800 1.000 103.10095 366 ARG A O 1
ATOM 1658 N N . LYS A 1 357 ? 74.06700 139.71900 17.01600 1.000 93.77281 367 LYS A N 1
ATOM 1659 C CA . LYS A 1 357 ? 74.22700 138.42500 16.33800 1.000 85.82281 367 LYS A CA 1
ATOM 1660 C C . LYS A 1 357 ? 73.07300 138.08700 15.40600 1.000 89.93281 367 LYS A C 1
ATOM 1661 O O . LYS A 1 357 ? 73.17000 138.29800 14.19800 1.000 87.50281 367 LYS A O 1
ATOM 1664 N N . ALA B 2 1 ? 88.51700 127.34800 15.89300 1.000 69.62659 1 ALA B N 1
ATOM 1665 C CA . ALA B 2 1 ? 88.96200 127.83000 14.60300 1.000 64.53659 1 ALA B CA 1
ATOM 1666 C C . ALA B 2 1 ? 87.88000 128.57100 13.84300 1.000 61.10659 1 ALA B C 1
ATOM 1667 O O . ALA B 2 1 ? 87.11600 127.95400 13.12600 1.000 64.29659 1 ALA B O 1
ATOM 1669 N N . ALA B 2 2 ? 87.84000 129.89500 13.99400 1.000 55.47526 2 ALA B N 1
ATOM 1670 C CA . ALA B 2 2 ? 86.84600 130.74000 13.33000 1.000 58.82526 2 ALA B CA 1
ATOM 1671 C C . ALA B 2 2 ? 87.19200 132.22000 13.23600 1.000 60.35526 2 ALA B C 1
ATOM 1672 O O . ALA B 2 2 ? 88.32200 132.62600 13.42100 1.000 60.15526 2 ALA B O 1
ATOM 1674 N N . ALA B 2 3 ? 86.16200 133.01000 12.96000 1.000 60.66696 3 ALA B N 1
ATOM 1675 C CA . ALA B 2 3 ? 86.25000 134.45600 12.76300 1.000 57.06696 3 ALA B CA 1
ATOM 1676 C C . ALA B 2 3 ? 87.16100 135.20000 13.69500 1.000 66.15696 3 ALA B C 1
ATOM 1677 O O . ALA B 2 3 ? 87.18400 136.42200 13.65600 1.000 71.42696 3 ALA B O 1
ATOM 1679 N N . ALA C 3 1 ? 72.14300 129.98300 4.00600 1.000 38.28106 1 ALA C N 1
ATOM 1680 C CA . ALA C 3 1 ? 72.48500 128.53700 4.16200 1.000 44.55106 1 ALA C CA 1
ATOM 1681 C C . ALA C 3 1 ? 73.95600 128.31800 4.58100 1.000 50.90106 1 ALA C C 1
ATOM 1682 O O . ALA C 3 1 ? 74.62000 129.25400 5.06000 1.000 43.60106 1 ALA C O 1
ATOM 1684 N N . ALA C 3 2 ? 74.44500 127.08500 4.39500 1.000 51.25320 2 ALA C N 1
ATOM 1685 C CA . ALA C 3 2 ? 75.72400 126.61500 4.95400 1.000 38.58320 2 ALA C CA 1
ATOM 1686 C C . ALA C 3 2 ? 76.86100 126.51400 3.92400 1.000 37.53320 2 ALA C C 1
ATOM 1687 O O . ALA C 3 2 ? 76.63400 126.69300 2.72300 1.000 36.20320 2 ALA C O 1
ATOM 1689 N N . ALA C 3 3 ? 78.07200 126.25100 4.43200 1.000 41.59878 3 ALA C N 1
ATOM 1690 C CA . ALA C 3 3 ? 79.32200 126.03000 3.66500 1.000 50.90878 3 ALA C CA 1
ATOM 1691 C C . ALA C 3 3 ? 79.86800 127.20700 2.82300 1.000 52.18878 3 ALA C C 1
ATOM 1692 O O . ALA C 3 3 ? 79.10700 127.97400 2.22700 1.000 54.54878 3 ALA C O 1
ATOM 1694 N N . ALA C 3 4 ? 81.20600 127.31100 2.81200 1.000 45.19209 4 ALA C N 1
ATOM 1695 C CA . ALA C 3 4 ? 82.02400 128.29300 2.05800 1.000 46.67209 4 ALA C CA 1
ATOM 1696 C C . ALA C 3 4 ? 83.46500 128.16700 2.59200 1.000 51.67209 4 ALA C C 1
ATOM 1697 O O . ALA C 3 4 ? 83.71700 128.48600 3.75500 1.000 55.99209 4 ALA C O 1
ATOM 1699 N N . ALA C 3 5 ? 84.40100 127.68300 1.77400 1.000 43.30200 5 ALA C N 1
ATOM 1700 C CA . ALA C 3 5 ? 85.75700 127.39100 2.27300 1.000 32.51200 5 ALA C CA 1
ATOM 1701 C C . ALA C 3 5 ? 86.68700 128.60600 2.22400 1.000 42.30200 5 ALA C C 1
ATOM 1702 O O . ALA C 3 5 ? 87.06200 129.16700 3.26500 1.000 36.50200 5 ALA C O 1
ATOM 1704 N N . ALA D 4 1 ? 87.40400 127.74000 -2.59300 1.000 11.74655 1 ALA D N 1
ATOM 1705 C CA . ALA D 4 1 ? 88.07200 129.07600 -2.52600 1.000 40.33655 1 ALA D CA 1
ATOM 1706 C C . ALA D 4 1 ? 89.56200 128.97800 -2.08400 1.000 52.56655 1 ALA D C 1
ATOM 1707 O O . ALA D 4 1 ? 90.11600 127.86900 -2.06600 1.000 49.31655 1 ALA D O 1
ATOM 1709 N N . ALA D 4 2 ? 90.20100 130.11500 -1.74100 1.000 58.71685 2 ALA D N 1
ATOM 1710 C CA . ALA D 4 2 ? 91.67800 130.18600 -1.56100 1.000 51.57685 2 ALA D CA 1
ATOM 1711 C C . ALA D 4 2 ? 92.25400 131.06400 -0.40700 1.000 55.13685 2 ALA D C 1
ATOM 1712 O O . ALA D 4 2 ? 91.52200 131.85600 0.21700 1.000 41.93685 2 ALA D O 1
ATOM 1714 N N . LYS D 4 3 ? 93.55800 130.92700 -0.16600 1.000 57.86861 3 LYS D N 1
ATOM 1715 C CA . LYS D 4 3 ? 94.29800 131.63300 0.86900 1.000 49.91861 3 LYS D CA 1
ATOM 1716 C C . LYS D 4 3 ? 94.38500 133.13500 0.65400 1.000 49.92861 3 LYS D C 1
ATOM 1717 O O . LYS D 4 3 ? 94.35400 133.90000 1.59800 1.000 45.54861 3 LYS D O 1
ATOM 1723 N N . ALA D 4 4 ? 94.53300 133.55600 -0.58800 1.000 53.66667 4 ALA D N 1
ATOM 1724 C CA . ALA D 4 4 ? 94.53400 134.98000 -0.93200 1.000 51.74667 4 ALA D CA 1
ATOM 1725 C C . ALA D 4 4 ? 93.15800 135.58100 -0.63600 1.000 53.77667 4 ALA D C 1
ATOM 1726 O O . ALA D 4 4 ? 92.96900 136.15100 0.44400 1.000 56.20667 4 ALA D O 1
ATOM 1728 N N . ALA D 4 5 ? 92.22000 135.44300 -1.58300 1.000 53.13927 5 ALA D N 1
ATOM 1729 C CA . ALA D 4 5 ? 90.78400 135.76100 -1.40400 1.000 63.01927 5 ALA D CA 1
ATOM 1730 C C . ALA D 4 5 ? 89.97600 135.45000 -2.66400 1.000 69.38927 5 ALA D C 1
ATOM 1731 O O . ALA D 4 5 ? 89.50900 136.36700 -3.33600 1.000 94.84927 5 ALA D O 1
ATOM 1733 N N . ALA D 4 6 ? 89.82300 134.16000 -2.97800 1.000 69.35788 6 ALA D N 1
ATOM 1734 C CA . ALA D 4 6 ? 88.93200 133.70300 -4.05700 1.000 62.45788 6 ALA D CA 1
ATOM 1735 C C . ALA D 4 6 ? 87.46900 133.98100 -3.69600 1.000 65.06788 6 ALA D C 1
ATOM 1736 O O . ALA D 4 6 ? 86.92900 133.39100 -2.75500 1.000 58.71788 6 ALA D O 1
ATOM 1738 N N . ALA D 4 7 ? 86.85000 134.87600 -4.47100 1.000 80.75640 7 ALA D N 1
ATOM 1739 C CA . ALA D 4 7 ? 85.59400 135.57300 -4.11100 1.000 83.60640 7 ALA D CA 1
ATOM 1740 C C . ALA D 4 7 ? 84.35800 134.74400 -3.70100 1.000 85.58640 7 ALA D C 1
ATOM 1741 O O . ALA D 4 7 ? 83.98300 133.74900 -4.34800 1.000 80.35640 7 ALA D O 1
ATOM 1743 N N . ALA D 4 8 ? 83.74900 135.18600 -2.60200 1.000 81.50673 8 ALA D N 1
ATOM 1744 C CA . ALA D 4 8 ? 82.44300 134.71800 -2.16600 1.000 82.41673 8 ALA D CA 1
ATOM 1745 C C . ALA D 4 8 ? 81.44900 135.86600 -2.36000 1.000 83.08673 8 ALA D C 1
ATOM 1746 O O . ALA D 4 8 ? 81.28800 136.74000 -1.49000 1.000 83.08673 8 ALA D O 1
ATOM 1748 N N . ALA D 4 9 ? 80.82200 135.87500 -3.53400 1.000 77.66178 9 ALA D N 1
ATOM 1749 C CA . ALA D 4 9 ? 79.77500 136.83500 -3.85400 1.000 72.54178 9 ALA D CA 1
ATOM 1750 C C . ALA D 4 9 ? 78.40900 136.31900 -3.38400 1.000 72.07178 9 ALA D C 1
ATOM 1751 O O . ALA D 4 9 ? 77.42600 137.07400 -3.38200 1.000 76.69178 9 ALA D O 1
ATOM 1753 N N . ALA D 4 10 ? 78.36500 135.04400 -2.98100 1.000 62.29247 10 ALA D N 1
ATOM 1754 C CA . ALA D 4 10 ? 77.13700 134.38600 -2.52900 1.000 67.08247 10 ALA D CA 1
ATOM 1755 C C . ALA D 4 10 ? 76.88000 134.62600 -1.04100 1.000 76.15247 10 ALA D C 1
ATOM 1756 O O . ALA D 4 10 ? 75.98000 135.38600 -0.66400 1.000 81.70247 10 ALA D O 1
ATOM 1758 N N . ALA E 5 1 ? 75.81400 132.50300 -12.25600 1.000 57.69405 1 ALA E N 1
ATOM 1759 C CA . ALA E 5 1 ? 76.95700 131.55100 -12.04700 1.000 55.51405 1 ALA E CA 1
ATOM 1760 C C . ALA E 5 1 ? 78.04700 132.17700 -11.17800 1.000 56.08405 1 ALA E C 1
ATOM 1761 O O . ALA E 5 1 ? 78.15500 133.41100 -11.09500 1.000 54.20405 1 ALA E O 1
ATOM 1763 N N . ALA E 5 2 ? 78.84400 131.32000 -10.53300 1.000 54.24102 2 ALA E N 1
ATOM 1764 C CA . ALA E 5 2 ? 79.92200 131.76900 -9.62800 1.000 60.62102 2 ALA E CA 1
ATOM 1765 C C . ALA E 5 2 ? 81.27100 131.07200 -9.90100 1.000 64.75102 2 ALA E C 1
ATOM 1766 O O . ALA E 5 2 ? 81.35800 129.83000 -9.90400 1.000 60.45102 2 ALA E O 1
ATOM 1768 N N . ALA E 5 3 ? 82.30100 131.88100 -10.07500 1.000 64.32464 3 ALA E N 1
ATOM 1769 C CA . ALA E 5 3 ? 83.65700 131.41700 -10.30000 1.000 70.58464 3 ALA E CA 1
ATOM 1770 C C . ALA E 5 3 ? 84.55900 132.63200 -10.18600 1.000 89.44464 3 ALA E C 1
ATOM 1771 O O . ALA E 5 3 ? 84.20600 133.68200 -10.69800 1.000 89.63464 3 ALA E O 1
ATOM 1773 N N . ALA E 5 4 ? 85.71100 132.50900 -9.52400 1.000 94.72472 4 ALA E N 1
ATOM 1774 C CA . ALA E 5 4 ? 86.61500 133.65900 -9.34600 1.000 88.15472 4 ALA E CA 1
ATOM 1775 C C . ALA E 5 4 ? 88.12300 133.42200 -9.53000 1.000 93.06472 4 ALA E C 1
ATOM 1776 O O . ALA E 5 4 ? 88.54600 132.52100 -10.24800 1.000 92.17472 4 ALA E O 1
ATOM 1778 N N . ALA E 5 5 ? 88.92300 134.25000 -8.86500 1.000 88.75017 5 ALA E N 1
ATOM 1779 C CA . ALA E 5 5 ? 90.37900 134.20100 -8.95000 1.000 82.81017 5 ALA E CA 1
ATOM 1780 C C . ALA E 5 5 ? 91.01100 133.00300 -8.27000 1.000 89.16017 5 ALA E C 1
ATOM 1781 O O . ALA E 5 5 ? 90.35800 132.30600 -7.50200 1.000 81.59017 5 ALA E O 1
ATOM 1783 N N . ALA E 5 6 ? 92.29900 132.78600 -8.54700 1.000 94.30732 6 ALA E N 1
ATOM 1784 C CA . ALA E 5 6 ? 93.07500 131.67900 -7.97300 1.000 84.81732 6 ALA E CA 1
ATOM 1785 C C . ALA E 5 6 ? 94.59200 131.82600 -8.11500 1.000 82.13732 6 ALA E C 1
ATOM 1786 O O . ALA E 5 6 ? 95.29700 130.84100 -8.29700 1.000 76.37732 6 ALA E O 1
ATOM 1788 N N . ALA E 5 7 ? 95.10500 133.03900 -7.95900 1.000 77.16503 7 ALA E N 1
ATOM 1789 C CA . ALA E 5 7 ? 96.53400 133.31300 -8.07600 1.000 70.58503 7 ALA E CA 1
ATOM 1790 C C . ALA E 5 7 ? 97.41900 132.40400 -7.24000 1.000 75.81503 7 ALA E C 1
ATOM 1791 O O . ALA E 5 7 ? 97.08300 132.06800 -6.12600 1.000 78.03503 7 ALA E O 1
ATOM 1793 N N . ALA E 5 8 ? 98.57900 132.02700 -7.75600 1.000 80.46721 8 ALA E N 1
ATOM 1794 C CA . ALA E 5 8 ? 99.47000 131.16100 -6.98700 1.000 81.64721 8 ALA E CA 1
ATOM 1795 C C . ALA E 5 8 ? 100.87700 131.72800 -6.84500 1.000 73.58721 8 ALA E C 1
ATOM 1796 O O . ALA E 5 8 ? 101.45200 131.68800 -5.76300 1.000 61.02721 8 ALA E O 1
ATOM 1798 N N . ALA F 6 1 ? 95.03900 127.40000 3.65600 1.000 50.63238 1 ALA F N 1
ATOM 1799 C CA . ALA F 6 1 ? 95.28900 126.98900 2.23900 1.000 56.14238 1 ALA F CA 1
ATOM 1800 C C . ALA F 6 1 ? 96.76600 127.10900 1.75000 1.000 60.90238 1 ALA F C 1
ATOM 1801 O O . ALA F 6 1 ? 97.15300 126.44300 0.77900 1.000 55.58238 1 ALA F O 1
ATOM 1803 N N . ALA F 6 2 ? 97.57300 127.93100 2.43800 1.000 57.41745 2 ALA F N 1
ATOM 1804 C CA . ALA F 6 2 ? 98.97100 128.23200 2.05900 1.000 51.77745 2 ALA F CA 1
ATOM 1805 C C . ALA F 6 2 ? 99.98300 127.09000 2.29400 1.000 57.93745 2 ALA F C 1
ATOM 1806 O O . ALA F 6 2 ? 100.79200 127.15400 3.22700 1.000 48.91745 2 ALA F O 1
ATOM 1808 N N . ALA F 6 3 ? 99.93500 126.08100 1.41200 1.000 67.72912 3 ALA F N 1
ATOM 1809 C CA . ALA F 6 3 ? 100.74600 124.82900 1.45200 1.000 65.34912 3 ALA F CA 1
ATOM 1810 C C . ALA F 6 3 ? 100.68500 124.03100 2.78400 1.000 69.99912 3 ALA F C 1
ATOM 1811 O O . ALA F 6 3 ? 101.70600 123.54900 3.30800 1.000 61.17912 3 ALA F O 1
ATOM 1813 N N . ALA F 6 4 ? 99.46200 123.89200 3.30700 1.000 66.87157 4 ALA F N 1
ATOM 1814 C CA . ALA F 6 4 ? 99.18700 123.07800 4.49900 1.000 67.97157 4 ALA F CA 1
ATOM 1815 C C . ALA F 6 4 ? 97.79100 122.44200 4.47700 1.000 70.61157 4 ALA F C 1
ATOM 1816 O O . ALA F 6 4 ? 97.68200 121.22100 4.31900 1.000 74.64157 4 ALA F O 1
ATOM 1818 N N . ALA F 6 5 ? 96.74400 123.26900 4.62400 1.000 74.63585 5 ALA F N 1
ATOM 1819 C CA . ALA F 6 5 ? 95.35000 122.80700 4.82100 1.000 75.59585 5 ALA F CA 1
ATOM 1820 C C . ALA F 6 5 ? 94.31100 123.93100 4.67300 1.000 70.24585 5 ALA F C 1
ATOM 1821 O O . ALA F 6 5 ? 94.64800 125.11200 4.79000 1.000 59.27585 5 ALA F O 1
ATOM 1823 N N . ALA F 6 6 ? 93.04900 123.54800 4.44100 1.000 63.97324 6 ALA F N 1
ATOM 1824 C CA . ALA F 6 6 ? 91.92800 124.50200 4.33800 1.000 61.14324 6 ALA F CA 1
ATOM 1825 C C . ALA F 6 6 ? 90.87600 124.32000 5.44600 1.000 52.55324 6 ALA F C 1
ATOM 1826 O O . ALA F 6 6 ? 90.51400 123.19100 5.79000 1.000 61.29324 6 ALA F O 1
ATOM 1828 N N . ALA F 6 7 ? 90.40000 125.43300 6.00600 1.000 43.66691 7 ALA F N 1
ATOM 1829 C CA . ALA F 6 7 ? 89.32900 125.40900 7.01000 1.000 44.72691 7 ALA F CA 1
ATOM 1830 C C . ALA F 6 7 ? 88.00400 125.78700 6.36000 1.000 40.96691 7 ALA F C 1
ATOM 1831 O O . ALA F 6 7 ? 87.95300 126.70200 5.53100 1.000 52.39691 7 ALA F O 1
ATOM 1833 N N . ALA F 6 8 ? 86.94300 125.07900 6.73300 1.000 33.58680 8 ALA F N 1
ATOM 1834 C CA . ALA F 6 8 ? 85.61800 125.30500 6.17000 1.000 34.48680 8 ALA F CA 1
ATOM 1835 C C . ALA F 6 8 ? 84.77700 126.20500 7.06900 1.000 41.38680 8 ALA F C 1
ATOM 1836 O O . ALA F 6 8 ? 84.85400 126.10300 8.30200 1.000 39.27680 8 ALA F O 1
ATOM 1838 N N . ALA F 6 9 ? 83.97900 127.07900 6.44200 1.000 53.12276 9 ALA F N 1
ATOM 1839 C CA . ALA F 6 9 ? 82.99700 127.94000 7.14400 1.000 47.89276 9 ALA F CA 1
ATOM 1840 C C . ALA F 6 9 ? 81.58200 127.34100 7.13300 1.000 41.51276 9 ALA F C 1
ATOM 1841 O O . ALA F 6 9 ? 81.41100 126.14400 6.90200 1.000 43.35276 9 ALA F O 1
ATOM 1843 N N . ALA F 6 10 ? 80.58300 128.17200 7.42200 1.000 47.94096 10 ALA F N 1
ATOM 1844 C CA . ALA F 6 10 ? 79.16700 127.79600 7.30500 1.000 55.57096 10 ALA F CA 1
ATOM 1845 C C . ALA F 6 10 ? 78.29600 129.03400 7.00800 1.000 55.59096 10 ALA F C 1
ATOM 1846 O O . ALA F 6 10 ? 77.58800 129.07800 5.98800 1.000 49.78096 10 ALA F O 1
ATOM 1848 N N . ALA F 6 11 ? 78.40500 130.03700 7.89000 1.000 51.00643 11 ALA F N 1
ATOM 1849 C CA . ALA F 6 11 ? 77.53800 131.22000 7.94000 1.000 43.30643 11 ALA F CA 1
ATOM 1850 C C . ALA F 6 11 ? 76.04500 130.84300 8.02000 1.000 47.16643 11 ALA F C 1
ATOM 1851 O O . ALA F 6 11 ? 75.66500 129.86500 8.68600 1.000 38.24643 11 ALA F O 1
#

GO terms:
  GO:0008233 peptidase activity (F, IDA)
  GO:0005576 extracellular region (C, IDA)
  GO:0005737 cytoplasm (C, IDA)
  GO:0005886 plasma membrane (C, IDA)
  GO:0042803 protein homodimerization activity (F, IDA)
  GO:0008233 peptidase activity (F, IMP)

Nearest PDB structures (foldseek):
  5y2d-assembly1_A  TM=1.004E+00  e=9.077E-56  Helicobacter pylori 26695
  7xs0-assembly1_A  TM=9.073E-01  e=1.201E-37  Helicobacter pylori 26695
  5y28-assembly1_C  TM=8.892E-01  e=4.322E-37  Helicobacter pylori 26695
  7xs2-assembly1_A  TM=7.220E-01  e=7.675E-35  Helicobacter pylori 26695
  5y28-assembly1_A  TM=7.771E-01  e=2.117E-33  Helicobacter pylori 26695

Foldseek 3Di:
DDDDFDDDPPDGDPLCVQAVLQLQQKKFKQCPPQRTLAIWGAAALQFKTKFFLSSCPPPPWIFIAGPPPGDTFTWDWLEHDNVLRMTMIGGRDHRGRHAADDQLVPFDFFFWKWLWICRNHIDIFIWTQHDAVPVGKGKTQRDQARNSGNGAIAGSNNHGQFRWHHDVNITIGRGPVSCVVQVVVSNPPVGNFAWDACPDDDPQCPVFHPAPPSDFQAKQPHGDDDDCSVVVVRRPQGQQGKIWGGNVIGITRTHTDDDD/DDDDD/DDDVQDDDPD/DDDDDDDD/DVPPDDDDDDD

InterPro domains:
  IPR001478 PDZ domain [PF13180] (274-363)
  IPR001478 PDZ domain [PF13180] (390-453)
  IPR001478 PDZ domain [PS50106] (265-354)
  IPR001478 PDZ domain [PS50106] (374-443)
  IPR001478 PDZ domain [SM00228] (274-354)
  IPR001478 PDZ domain [SM00228] (384-469)
  IPR001940 Peptidase S1C [PR00834] (109-121)
  IPR001940 Peptidase S1C [PR00834] (131-151)
  IPR001940 Peptidase S1C [PR00834] (171-195)
  IPR001940 Peptidase S1C [PR00834] (206-223)
  IPR001940 Peptidase S1C [PR00834] (228-245)
  IPR001940 Peptidase S1C [PR00834] (312-324)
  IPR009003 Peptidase S1, PA clan [SSF50494] (41-270)
  IPR011782 Peptidase S1C, Do [TIGR02037] (43-464)
  IPR036034 PDZ superfamily [G3DSA:2.30.42.10] (269-375)
  IPR036034 PDZ superfamily [G3DSA:2.30.42.10] (382-472)
  IPR036034 PDZ superfamily [SSF50156] (245-367)
  IPR036034 PDZ superfamily [SSF50156] (386-464)
  IPR051201 Chloroplastic and Bacterial Serine Proteases [PTHR43343] (48-365)

Radius of gyration: 22.75 Å; Cα contacts (8 Å, |Δi|>4): 775; chains: 6; bounding box: 60×53×68 Å